Protein AF-A0A6L7X0S1-F1 (afdb_monomer)

Nearest PDB structures (foldseek):
  5h05-assembly2_B  TM=3.315E-01  e=6.097E-01  marine metagenome
  5xfm-assembly2_B  TM=3.158E-01  e=4.663E+00  Bacteroides thetaiotaomicron
  2xhn-assembly2_A  TM=2.409E-01  e=2.916E+00  Aspergillus aculeatus
  5zbe-assembly1_A  TM=2.541E-01  e=3.410E+00  Microcystis aeruginosa FACHB-905 = DIANCHI905

pLDDT: mean 95.09, std 6.23, range [52.0, 98.88]

Secondary structure (DSSP, 8-state):
-PPPPSS--SPEEEEEEEEEEEEBSSTTS---EEEEEEEEEE-TT-SEEEEEEESSTTS--TT-EEEES-HHHHHHHIIIIITTSTTTTT-GGGTT--EEE-SEEEEEEETTTEEEEEEEETTEEEEEEEEEEPPPEEEEEPPPTTSTT-EEEEEEEEEEEEEEEEETTEEPP-B--EEEETTEEEESEEEEEEEEEEE--

Foldseek 3Di:
DPDDDPDDPFAWAWWWWWWKDWFDPDQPDDTQWIWTWDQTCHHPQHGWIWIFTDLGQAAADPPGAIEIQGQVVNVCCLVCPQCVDPVHVNRHNSVVHYYAYWPDWDWDDPPPAKIWIWTHGPLKIKIKMAGPKDDKDWDWDFFDPPDDQTKTKIWTKIAGQFMWMDISNHTRDGTWYWDDDPPDIGISGMITGRMIIGRHD

Radius of gyration: 16.48 Å; Cα contacts (8 Å, |Δi|>4): 521; chains: 1; bounding box: 41×35×45 Å

Solvent-accessible surface area (backbone atoms only — not comparable to full-atom values): 10450 Å² total; per-residue (Å²): 130,83,84,77,64,94,64,77,87,37,58,75,48,38,31,29,30,52,32,36,38,35,21,17,80,41,85,89,52,65,66,33,21,38,38,42,37,35,46,32,69,38,39,96,61,49,51,43,34,32,34,38,35,21,68,33,23,72,35,83,42,96,72,26,30,30,40,18,76,25,67,67,41,35,53,48,44,45,55,60,47,41,57,58,30,93,89,43,44,83,35,46,22,61,59,88,50,44,80,41,74,34,80,45,79,50,70,48,87,48,76,68,47,34,42,35,46,36,41,34,34,88,91,46,36,39,40,41,38,38,30,61,39,49,82,69,44,80,45,80,44,73,37,51,95,88,44,85,86,24,40,29,37,38,30,38,38,29,33,18,77,40,54,49,44,28,52,70,84,45,72,56,81,48,39,56,35,85,38,72,57,88,93,47,79,40,36,41,19,31,44,29,38,77,25,35,32,23,38,54,124

Structure (mmCIF, N/CA/C/O backbone):
data_AF-A0A6L7X0S1-F1
#
_entry.id   AF-A0A6L7X0S1-F1
#
loop_
_atom_site.group_PDB
_atom_site.id
_atom_site.type_symbol
_atom_site.label_atom_id
_atom_site.label_alt_id
_atom_site.label_comp_id
_atom_site.label_asym_id
_atom_site.label_entity_id
_atom_site.label_seq_id
_atom_site.pdbx_PDB_ins_code
_atom_site.Cartn_x
_atom_site.Cartn_y
_atom_site.Cartn_z
_atom_site.occupancy
_atom_site.B_iso_or_equiv
_atom_site.auth_seq_id
_atom_site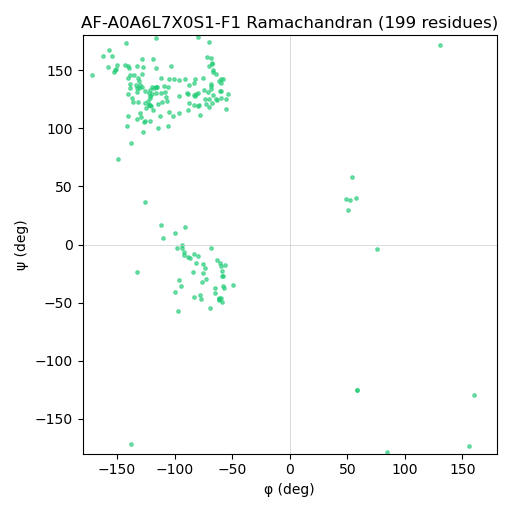.auth_comp_id
_atom_site.auth_asym_id
_atom_site.auth_atom_id
_atom_site.pdbx_PDB_model_num
ATOM 1 N N . MET A 1 1 ? 16.469 15.342 -24.074 1.00 52.00 1 MET A N 1
ATOM 2 C CA . MET A 1 1 ? 16.170 14.125 -23.292 1.00 52.00 1 MET A CA 1
ATOM 3 C C . MET A 1 1 ? 16.738 12.953 -24.061 1.00 52.00 1 MET A C 1
ATOM 5 O O . MET A 1 1 ? 16.563 12.939 -25.273 1.00 52.00 1 MET A O 1
ATOM 9 N N . ALA A 1 2 ? 17.467 12.048 -23.406 1.00 60.41 2 ALA A N 1
ATOM 10 C CA . ALA A 1 2 ? 17.836 10.788 -24.046 1.00 60.41 2 ALA A CA 1
ATOM 11 C C . ALA A 1 2 ? 16.549 10.043 -24.435 1.00 60.41 2 ALA A C 1
ATOM 13 O O . ALA A 1 2 ? 15.566 10.088 -23.693 1.00 60.41 2 ALA A O 1
ATOM 14 N N . GLU A 1 3 ? 16.535 9.435 -25.617 1.00 77.12 3 GLU A N 1
ATOM 15 C CA . GLU A 1 3 ? 15.403 8.639 -26.080 1.00 77.12 3 GLU A CA 1
ATOM 16 C C . GLU A 1 3 ? 15.237 7.438 -25.145 1.00 77.12 3 GLU A C 1
ATOM 18 O O . GLU A 1 3 ? 16.189 6.698 -24.890 1.00 77.12 3 GLU A O 1
ATOM 23 N N . ARG A 1 4 ? 14.042 7.277 -24.573 1.00 70.12 4 ARG A N 1
ATOM 24 C CA . ARG A 1 4 ? 13.745 6.110 -23.746 1.00 70.12 4 ARG A CA 1
ATOM 25 C C . ARG A 1 4 ? 13.634 4.883 -24.648 1.00 70.12 4 ARG A C 1
ATOM 27 O O . ARG A 1 4 ? 12.911 4.950 -25.643 1.00 70.12 4 ARG A O 1
ATOM 34 N N . PRO A 1 5 ? 14.300 3.766 -24.315 1.00 82.19 5 PRO A N 1
ATOM 35 C CA . PRO A 1 5 ? 14.145 2.546 -25.087 1.00 82.19 5 PRO A CA 1
ATOM 36 C C . PRO A 1 5 ? 12.698 2.047 -24.989 1.00 82.19 5 PRO A C 1
ATOM 38 O O . PRO A 1 5 ? 12.056 2.183 -23.950 1.00 82.19 5 PRO A O 1
ATOM 41 N N . ILE A 1 6 ? 12.198 1.434 -26.068 1.00 86.44 6 ILE A N 1
ATOM 42 C CA . ILE A 1 6 ? 10.854 0.825 -26.105 1.00 86.44 6 ILE A CA 1
ATOM 43 C C . ILE A 1 6 ? 10.705 -0.239 -25.006 1.00 86.44 6 ILE A C 1
ATOM 45 O O . ILE A 1 6 ? 9.650 -0.352 -24.389 1.00 86.44 6 ILE A O 1
ATOM 49 N N . ASN A 1 7 ? 11.775 -0.994 -24.747 1.00 89.25 7 ASN A N 1
ATOM 50 C CA . ASN A 1 7 ? 11.826 -1.998 -23.694 1.00 89.25 7 ASN A CA 1
ATOM 51 C C . ASN A 1 7 ? 12.702 -1.481 -22.551 1.00 89.25 7 ASN A C 1
ATOM 53 O O . ASN A 1 7 ? 13.879 -1.190 -22.777 1.00 89.25 7 ASN A O 1
ATOM 57 N N . ASN A 1 8 ? 12.157 -1.416 -21.333 1.00 90.06 8 ASN A N 1
ATOM 58 C CA . ASN A 1 8 ? 12.983 -1.229 -20.143 1.00 90.06 8 ASN A CA 1
ATOM 59 C C . ASN A 1 8 ? 13.840 -2.501 -19.955 1.00 90.06 8 ASN A C 1
ATOM 61 O O . ASN A 1 8 ? 13.273 -3.594 -19.889 1.00 90.06 8 ASN A O 1
ATOM 65 N N . PRO A 1 9 ? 15.181 -2.400 -19.938 1.00 90.75 9 PRO A N 1
ATOM 66 C CA . PRO A 1 9 ? 16.059 -3.567 -19.842 1.00 90.75 9 PRO A CA 1
ATOM 67 C C . PRO A 1 9 ? 16.192 -4.108 -18.408 1.00 90.75 9 PRO A C 1
ATOM 69 O O . PRO A 1 9 ? 16.769 -5.180 -18.220 1.00 90.75 9 PRO A O 1
ATOM 72 N N . GLY A 1 10 ? 15.690 -3.381 -17.406 1.00 92.94 10 GLY A N 1
ATOM 73 C CA . GLY A 1 10 ? 15.669 -3.815 -16.018 1.00 92.94 10 GLY A CA 1
ATOM 74 C C . GLY A 1 10 ? 14.739 -5.001 -15.781 1.00 92.94 10 GLY A C 1
ATOM 75 O O . GLY A 1 10 ? 13.776 -5.245 -16.515 1.00 92.94 10 GLY A O 1
ATOM 76 N N . ARG A 1 11 ? 15.010 -5.766 -14.723 1.00 94.56 11 ARG A N 1
ATOM 77 C CA . 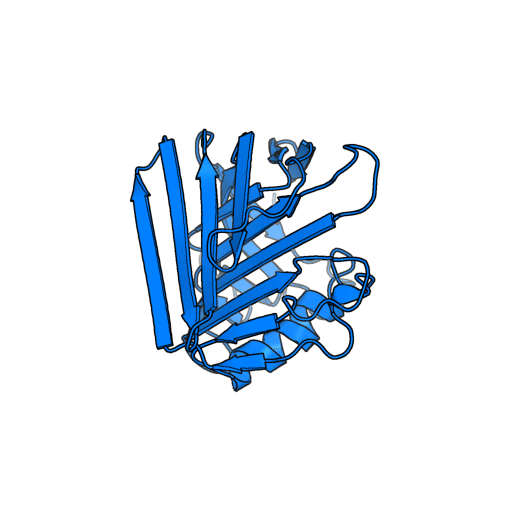ARG A 1 11 ? 14.158 -6.894 -14.343 1.00 94.56 11 ARG A CA 1
ATOM 78 C C . ARG A 1 11 ? 12.864 -6.378 -13.721 1.00 94.56 11 ARG A C 1
ATOM 80 O O . ARG A 1 11 ? 12.894 -5.653 -12.729 1.00 94.56 11 ARG A O 1
ATOM 87 N N . VAL A 1 12 ? 11.722 -6.801 -14.259 1.00 96.12 12 VAL A N 1
ATOM 88 C CA . VAL A 1 12 ? 10.413 -6.529 -13.648 1.00 96.12 12 VAL A CA 1
ATOM 89 C C . VAL A 1 12 ? 10.290 -7.342 -12.359 1.00 96.12 12 VAL A C 1
ATOM 91 O O . VAL A 1 12 ? 10.331 -8.573 -12.392 1.00 96.12 12 VAL A O 1
ATOM 94 N N . LEU A 1 13 ? 10.151 -6.656 -11.226 1.00 96.44 13 LEU A N 1
ATOM 95 C CA . LEU A 1 13 ? 10.079 -7.263 -9.899 1.00 96.44 13 LEU A CA 1
ATOM 96 C C . LEU A 1 13 ? 8.642 -7.381 -9.398 1.00 96.44 13 LEU A C 1
ATOM 98 O O . LEU A 1 13 ? 8.293 -8.393 -8.800 1.00 96.44 13 LEU A O 1
ATOM 102 N N . ILE A 1 14 ? 7.821 -6.358 -9.636 1.00 97.62 14 ILE A N 1
ATOM 103 C CA . ILE A 1 14 ? 6.414 -6.308 -9.226 1.00 97.62 14 ILE A CA 1
ATOM 104 C C . ILE A 1 14 ? 5.560 -5.895 -10.422 1.00 97.62 14 ILE A C 1
ATOM 106 O O . ILE A 1 14 ? 5.947 -5.003 -11.176 1.00 97.62 14 ILE A O 1
ATOM 110 N N . ALA A 1 15 ? 4.386 -6.514 -10.563 1.00 98.31 15 ALA A N 1
ATOM 111 C CA . ALA A 1 15 ? 3.295 -5.981 -11.376 1.00 98.31 15 ALA A CA 1
ATOM 112 C C . ALA A 1 15 ? 1.943 -6.222 -10.689 1.00 98.31 15 ALA A C 1
ATOM 114 O O . ALA A 1 15 ? 1.640 -7.356 -10.298 1.00 98.31 15 ALA A O 1
ATOM 115 N N . GLY A 1 16 ? 1.120 -5.182 -10.559 1.00 98.31 16 GLY A N 1
ATOM 116 C CA . GLY A 1 16 ? -0.192 -5.266 -9.922 1.00 98.31 16 GLY A CA 1
ATOM 117 C C . GLY A 1 16 ? -0.722 -3.913 -9.466 1.00 98.31 16 GLY A C 1
ATOM 118 O O . GLY A 1 16 ? -0.773 -2.964 -10.241 1.00 98.31 16 GLY A O 1
ATOM 119 N N . GLU A 1 17 ? -1.154 -3.847 -8.214 1.00 97.88 17 GLU A N 1
ATOM 120 C CA . GLU A 1 17 ? -1.740 -2.662 -7.596 1.00 97.88 17 GLU A CA 1
ATOM 121 C C . GLU A 1 17 ? -1.266 -2.497 -6.150 1.00 97.88 17 GLU A C 1
ATOM 123 O O . GLU A 1 17 ? -0.940 -3.485 -5.484 1.00 97.88 17 GLU A O 1
ATOM 128 N N . ASN A 1 18 ? -1.267 -1.250 -5.672 1.00 96.75 18 ASN A N 1
ATOM 129 C CA . ASN A 1 18 ? -0.709 -0.852 -4.377 1.00 96.75 18 ASN A CA 1
ATOM 130 C C . ASN A 1 18 ? -1.481 0.343 -3.784 1.00 96.75 18 ASN A C 1
ATOM 132 O O . ASN A 1 18 ? -1.053 1.494 -3.860 1.00 96.75 18 ASN A O 1
ATOM 136 N N . HIS A 1 19 ? -2.691 0.101 -3.284 1.00 98.44 19 HIS A N 1
ATOM 137 C CA . HIS A 1 19 ? -3.557 1.182 -2.809 1.00 98.44 19 HIS A CA 1
ATOM 138 C C . HIS A 1 19 ? -3.127 1.624 -1.411 1.00 98.44 19 HIS A C 1
ATOM 140 O O . HIS A 1 19 ? -2.984 0.799 -0.508 1.00 98.44 19 HIS A O 1
ATOM 146 N N . VAL A 1 20 ? -2.965 2.932 -1.217 1.00 98.31 20 VAL A N 1
ATOM 147 C CA . VAL A 1 20 ? -2.471 3.510 0.036 1.00 98.31 20 VAL A CA 1
ATOM 148 C C . VAL A 1 20 ? -3.563 4.354 0.674 1.00 98.31 20 VAL A C 1
ATOM 150 O O . VAL A 1 20 ? -4.201 5.171 0.012 1.00 98.31 20 VAL A O 1
ATOM 153 N N . LEU A 1 21 ? -3.743 4.207 1.982 1.00 98.31 21 LEU A N 1
ATOM 154 C CA . LEU A 1 21 ? -4.564 5.083 2.811 1.00 98.31 21 LEU A CA 1
ATOM 155 C C . LEU A 1 21 ? -3.796 5.366 4.094 1.00 98.31 21 LEU A C 1
ATOM 157 O O . LEU A 1 21 ? -3.444 4.444 4.823 1.00 98.31 21 LEU A O 1
ATOM 161 N N . ARG A 1 22 ? -3.544 6.639 4.392 1.00 97.81 22 ARG A N 1
ATOM 162 C CA . ARG A 1 22 ? -2.999 7.049 5.690 1.00 97.81 22 ARG A CA 1
ATOM 163 C C . ARG A 1 22 ? -3.813 8.169 6.286 1.00 97.81 22 ARG A C 1
ATOM 165 O O . ARG A 1 22 ? -4.168 9.115 5.580 1.00 97.81 22 ARG A O 1
ATOM 172 N N . LEU A 1 23 ? -4.062 8.055 7.581 1.00 98.00 23 LEU A N 1
ATOM 173 C CA . LEU A 1 23 ? -4.832 9.021 8.350 1.00 98.00 23 LEU A CA 1
ATOM 174 C C . LEU A 1 23 ? -3.949 9.669 9.406 1.00 98.00 23 LEU A C 1
ATOM 176 O O . LEU A 1 23 ? -3.014 9.041 9.899 1.00 98.00 23 LEU A O 1
ATOM 180 N N . ARG A 1 24 ? -4.280 10.901 9.781 1.00 97.19 24 ARG A N 1
ATOM 181 C CA . ARG A 1 24 ? -3.730 11.586 10.953 1.00 97.19 24 ARG A CA 1
ATOM 182 C C . ARG A 1 24 ? -4.850 12.129 11.820 1.00 97.19 24 ARG A C 1
ATOM 184 O O . ARG A 1 24 ? -5.880 12.551 11.301 1.00 97.19 24 ARG A O 1
ATOM 191 N N . SER A 1 25 ? -4.638 12.148 13.130 1.00 93.44 25 SER A N 1
ATOM 192 C CA . SER A 1 25 ? -5.546 12.82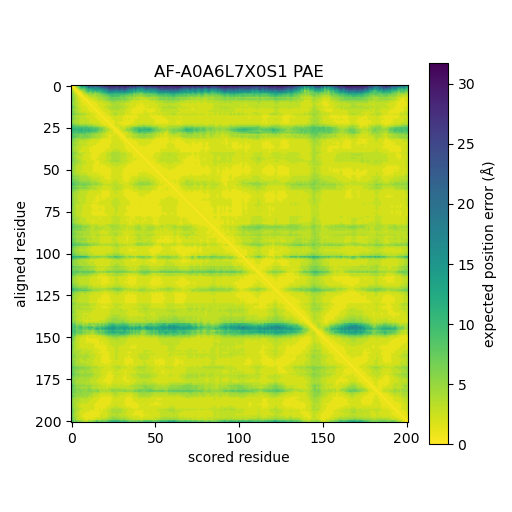6 14.066 1.00 93.44 25 SER A CA 1
ATOM 193 C C . SER A 1 25 ? -5.363 14.347 14.035 1.00 93.44 25 SER A C 1
ATOM 195 O O . SER A 1 25 ? -6.328 15.087 14.197 1.00 93.44 25 SER A O 1
ATOM 197 N N . ASP A 1 26 ? -4.131 14.795 13.788 1.00 90.81 26 ASP A N 1
ATOM 198 C CA . ASP A 1 26 ? -3.733 16.187 13.567 1.00 90.81 26 ASP A CA 1
ATOM 199 C C . ASP A 1 26 ? -3.066 16.274 12.180 1.00 90.81 26 ASP A C 1
ATOM 201 O O . ASP A 1 26 ? -2.144 15.493 11.936 1.00 90.81 26 ASP A O 1
ATOM 205 N N . PRO A 1 27 ? -3.491 17.161 11.258 1.00 80.69 27 PRO A N 1
ATOM 206 C CA . PRO A 1 27 ? -2.877 17.301 9.933 1.00 80.69 27 PRO A CA 1
ATOM 207 C C . PRO A 1 27 ? -1.343 17.423 9.944 1.00 80.69 27 PRO A C 1
ATOM 209 O O . PRO A 1 27 ? -0.678 16.849 9.074 1.00 80.69 27 PRO A O 1
ATOM 212 N N . GLU A 1 28 ? -0.782 18.082 10.961 1.00 87.75 28 GLU A N 1
ATOM 213 C CA . GLU A 1 28 ? 0.667 18.275 11.125 1.00 87.75 28 GLU A CA 1
ATOM 214 C C . GLU A 1 28 ? 1.326 17.197 12.006 1.00 87.75 28 GLU A C 1
ATOM 216 O O . GLU A 1 28 ? 2.546 17.177 12.178 1.00 87.75 28 GLU A O 1
ATOM 221 N N . GLY A 1 29 ? 0.527 16.284 12.559 1.00 90.06 29 GLY A N 1
ATOM 222 C CA . GLY A 1 29 ? 0.973 15.195 13.420 1.00 90.06 29 GLY A CA 1
ATOM 223 C C . GLY A 1 29 ? 1.564 13.998 12.664 1.00 90.06 29 GLY A C 1
ATOM 224 O O . GLY A 1 29 ? 1.611 13.977 11.430 1.00 90.06 29 GLY A O 1
ATOM 225 N N . PRO A 1 30 ? 2.024 12.968 13.392 1.00 92.56 30 PRO A N 1
ATOM 226 C CA . PRO A 1 30 ? 2.449 11.714 12.785 1.00 92.56 30 PRO A CA 1
ATOM 227 C C . PRO A 1 30 ? 1.258 10.958 12.190 1.00 92.56 30 PRO A C 1
ATOM 229 O O . PRO A 1 30 ? 0.099 11.180 12.551 1.00 92.56 30 PRO A O 1
ATOM 232 N N . ASP A 1 31 ? 1.560 10.028 11.286 1.00 93.00 31 ASP A N 1
ATOM 233 C CA . ASP A 1 31 ? 0.567 9.115 10.725 1.00 93.00 31 ASP A CA 1
ATOM 234 C C . ASP A 1 31 ? -0.051 8.303 11.875 1.00 93.00 31 ASP A C 1
ATOM 236 O O . ASP A 1 31 ? 0.667 7.714 12.673 1.00 93.00 31 ASP A O 1
ATOM 240 N N . ALA A 1 32 ? -1.376 8.302 11.990 1.00 95.88 32 ALA A N 1
ATOM 241 C CA . ALA A 1 32 ? -2.113 7.622 13.054 1.00 95.88 32 ALA A CA 1
ATOM 242 C C . ALA A 1 32 ? -2.558 6.219 12.630 1.00 95.88 32 ALA A C 1
ATOM 244 O O . ALA A 1 32 ? -2.537 5.302 13.438 1.00 95.88 32 ALA A O 1
ATOM 245 N N . ALA A 1 33 ? -2.921 6.047 11.357 1.00 97.94 33 ALA A N 1
ATOM 246 C CA . ALA A 1 33 ? -3.334 4.764 10.800 1.00 97.94 33 ALA A CA 1
ATOM 247 C C . ALA A 1 33 ? -2.830 4.595 9.365 1.00 97.94 33 ALA A C 1
ATOM 249 O O . ALA A 1 33 ? -2.622 5.580 8.645 1.00 97.94 33 ALA A O 1
ATOM 250 N N . LEU A 1 34 ? -2.669 3.342 8.945 1.00 98.25 34 LEU A N 1
ATOM 251 C CA . LEU A 1 34 ? -2.174 2.955 7.627 1.00 98.25 34 LEU A CA 1
ATOM 252 C C . LEU A 1 34 ? -2.975 1.770 7.085 1.00 98.25 3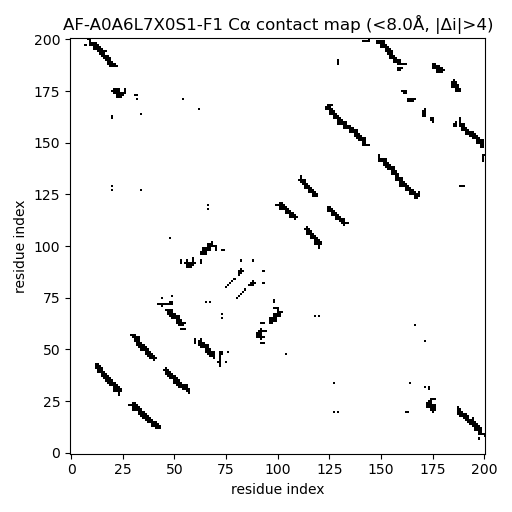4 LEU A C 1
ATOM 254 O O . LEU A 1 34 ? -3.160 0.769 7.768 1.00 98.25 34 LEU A O 1
ATOM 258 N N . VAL A 1 35 ? -3.360 1.854 5.816 1.00 98.69 35 VAL A N 1
ATOM 259 C CA . VAL A 1 35 ? -3.609 0.695 4.961 1.00 98.69 35 VAL A CA 1
ATOM 260 C C . VAL A 1 35 ? -2.647 0.772 3.792 1.00 98.69 35 VAL A C 1
ATOM 262 O O . VAL A 1 35 ? -2.570 1.799 3.113 1.00 98.69 35 VAL A O 1
ATOM 265 N N . ASN A 1 36 ? -1.940 -0.324 3.544 1.00 98.44 36 ASN A N 1
ATOM 266 C CA . ASN A 1 36 ? -1.203 -0.518 2.311 1.00 98.44 36 ASN A CA 1
ATOM 267 C C . ASN A 1 36 ? -1.618 -1.842 1.668 1.00 98.44 36 ASN A C 1
ATOM 269 O O . ASN A 1 36 ? -1.299 -2.915 2.184 1.00 98.44 36 ASN A O 1
ATOM 273 N N . HIS A 1 37 ? -2.392 -1.753 0.592 1.00 98.69 37 HIS A N 1
ATOM 274 C CA . HIS A 1 37 ? -3.071 -2.880 -0.028 1.00 98.69 37 HIS A CA 1
ATOM 275 C C . HIS A 1 37 ? -2.379 -3.277 -1.329 1.00 98.69 37 HIS A C 1
ATOM 277 O O . HIS A 1 37 ? -2.594 -2.667 -2.380 1.00 98.69 37 HIS A O 1
ATOM 283 N N . PHE A 1 38 ? -1.601 -4.353 -1.266 1.00 98.75 38 PHE A N 1
ATOM 284 C CA . PHE A 1 38 ? -1.027 -4.980 -2.443 1.00 98.75 38 PHE A CA 1
ATOM 285 C C . PHE A 1 38 ? -1.969 -6.026 -3.020 1.00 98.75 38 PHE A C 1
ATOM 287 O O . PHE A 1 38 ? -2.396 -6.941 -2.315 1.00 98.75 38 PHE A O 1
ATOM 294 N N . ARG A 1 39 ? -2.210 -5.933 -4.328 1.00 98.56 39 ARG A N 1
ATOM 295 C CA . ARG A 1 39 ? -2.828 -6.979 -5.149 1.00 98.56 39 ARG A CA 1
ATOM 296 C C . ARG A 1 39 ? -1.925 -7.237 -6.344 1.00 98.56 39 ARG A C 1
ATOM 298 O O . ARG A 1 39 ? -1.945 -6.496 -7.325 1.00 98.56 39 ARG A O 1
ATOM 305 N N . LEU A 1 40 ? -1.082 -8.261 -6.246 1.00 98.62 40 LEU A N 1
ATOM 306 C CA . LEU A 1 40 ? 0.017 -8.486 -7.182 1.00 98.62 40 LEU A CA 1
ATOM 307 C C . LEU A 1 40 ? -0.233 -9.686 -8.089 1.00 98.62 40 LEU A C 1
ATOM 309 O O . LEU A 1 40 ? -0.666 -10.757 -7.663 1.00 98.62 40 LEU A O 1
ATOM 313 N N . ARG A 1 41 ? 0.078 -9.500 -9.372 1.00 98.25 41 ARG A N 1
ATOM 314 C CA . ARG A 1 41 ? 0.074 -10.548 -10.402 1.00 98.25 41 ARG A CA 1
ATOM 315 C C . ARG A 1 41 ? 1.462 -11.137 -10.611 1.00 98.25 41 ARG A C 1
ATOM 317 O O . ARG A 1 41 ? 1.570 -12.311 -10.952 1.00 98.25 41 ARG A O 1
ATOM 324 N N . LEU A 1 42 ? 2.501 -10.336 -10.397 1.00 98.00 42 LEU A N 1
ATOM 325 C CA . LEU A 1 42 ? 3.897 -10.744 -10.490 1.00 98.00 42 LEU A CA 1
ATOM 326 C C . LEU A 1 42 ? 4.646 -10.241 -9.256 1.00 98.00 42 LEU A C 1
ATOM 328 O O . LEU A 1 42 ? 4.526 -9.074 -8.888 1.00 98.00 42 LEU A O 1
ATOM 332 N N . SER A 1 43 ? 5.401 -11.144 -8.633 1.00 98.19 43 SER A N 1
ATOM 333 C CA . SER A 1 43 ? 6.378 -10.871 -7.579 1.00 98.19 43 SER A CA 1
ATOM 334 C C . SER A 1 43 ? 7.410 -12.014 -7.540 1.00 98.19 43 SER A C 1
ATOM 336 O O . SER A 1 43 ? 7.137 -13.086 -8.098 1.00 98.19 43 SER A O 1
ATOM 338 N N . PRO A 1 44 ? 8.545 -11.871 -6.831 1.00 97.50 44 PRO A N 1
ATOM 339 C CA . PRO A 1 44 ? 9.475 -12.981 -6.593 1.00 97.50 44 PRO A CA 1
ATOM 340 C C . PRO A 1 44 ? 8.857 -14.177 -5.850 1.00 97.50 44 PRO A C 1
ATOM 342 O O . PRO A 1 44 ? 9.400 -15.277 -5.909 1.00 97.50 44 PRO A O 1
ATOM 345 N N . HIS A 1 45 ? 7.726 -13.973 -5.169 1.00 98.31 45 HIS A N 1
ATOM 346 C CA . HIS A 1 45 ? 7.028 -14.975 -4.358 1.00 98.31 45 HIS A CA 1
ATOM 347 C C . HIS A 1 45 ? 5.673 -15.388 -4.959 1.00 98.31 45 HIS A C 1
ATOM 349 O O . HIS A 1 45 ? 4.843 -15.993 -4.281 1.00 98.31 45 HIS A O 1
ATOM 355 N N . GLY A 1 46 ? 5.450 -15.085 -6.243 1.00 98.25 46 GLY A N 1
ATOM 356 C CA . GLY A 1 46 ? 4.210 -15.390 -6.955 1.00 98.25 46 GLY A CA 1
ATOM 357 C C . GLY A 1 46 ? 3.105 -14.340 -6.765 1.00 98.25 46 GLY A C 1
ATOM 358 O O . GLY A 1 46 ? 3.321 -13.304 -6.133 1.00 98.25 46 GLY A O 1
ATOM 359 N N . PRO A 1 47 ? 1.924 -14.559 -7.364 1.00 98.44 47 PRO A N 1
ATOM 360 C CA . PRO A 1 47 ? 0.784 -13.658 -7.219 1.00 98.44 47 PRO A CA 1
ATOM 361 C C . PRO A 1 47 ? 0.163 -13.751 -5.817 1.00 98.44 47 PRO A C 1
ATOM 363 O O . PRO A 1 47 ? 0.345 -14.746 -5.113 1.00 98.44 47 PRO A O 1
ATOM 366 N N . GLY A 1 48 ? -0.606 -12.735 -5.435 1.00 98.44 48 GLY A N 1
ATOM 367 C CA . GLY A 1 48 ? -1.371 -12.735 -4.189 1.00 98.44 48 GLY A CA 1
ATOM 368 C C . GLY A 1 48 ? -1.679 -11.337 -3.667 1.00 98.44 48 GLY A C 1
ATOM 369 O O . GLY A 1 48 ? -1.385 -10.327 -4.315 1.00 98.44 48 GLY A O 1
ATOM 370 N N . HIS A 1 49 ? -2.255 -11.302 -2.475 1.00 98.88 49 HIS A N 1
ATOM 371 C CA . HIS A 1 49 ? -2.580 -10.099 -1.729 1.00 98.88 49 HIS A CA 1
ATOM 372 C C . HIS A 1 49 ? -1.706 -9.984 -0.485 1.00 98.88 49 HIS A C 1
ATOM 374 O O . HIS A 1 49 ? -1.439 -10.974 0.193 1.00 98.88 49 HIS A O 1
ATOM 380 N N . ALA A 1 50 ? -1.309 -8.765 -0.143 1.00 98.75 50 ALA A N 1
ATOM 381 C CA . ALA A 1 50 ? -0.730 -8.448 1.156 1.00 98.75 50 ALA A CA 1
ATOM 382 C C . ALA A 1 50 ? -1.272 -7.092 1.599 1.00 98.75 50 ALA A C 1
ATOM 384 O O . ALA A 1 50 ? -0.966 -6.063 0.997 1.00 98.75 50 ALA A O 1
ATOM 385 N N . VAL A 1 51 ? -2.117 -7.097 2.626 1.00 98.81 51 VAL A N 1
ATOM 386 C CA . VAL A 1 51 ? -2.817 -5.902 3.097 1.00 98.81 51 VAL A CA 1
ATOM 387 C C . VAL A 1 51 ? -2.322 -5.574 4.487 1.00 98.81 51 VAL A C 1
ATOM 389 O O . VAL A 1 51 ? -2.710 -6.208 5.466 1.00 98.81 51 VAL A O 1
ATOM 392 N N . PHE A 1 52 ? -1.425 -4.601 4.560 1.00 98.81 52 PHE A N 1
ATOM 393 C CA . PHE A 1 52 ? -0.870 -4.116 5.814 1.00 98.81 52 PHE A CA 1
ATOM 394 C C . PHE A 1 52 ? -1.833 -3.111 6.419 1.00 98.81 52 PHE A C 1
ATOM 396 O O . PHE A 1 52 ? -2.122 -2.093 5.793 1.00 98.81 52 PHE A O 1
ATOM 403 N N . VAL A 1 53 ? -2.325 -3.401 7.618 1.00 98.75 53 VAL A N 1
ATOM 404 C CA . VAL A 1 53 ? -3.253 -2.546 8.353 1.00 98.75 53 VAL A CA 1
ATOM 405 C C . VAL A 1 53 ? -2.618 -2.200 9.684 1.00 98.75 53 VAL A C 1
ATOM 407 O O . VAL A 1 53 ? -2.334 -3.097 10.472 1.00 98.75 53 VAL A O 1
ATOM 410 N N . LEU A 1 54 ? -2.412 -0.908 9.925 1.00 98.62 54 LEU A N 1
ATOM 411 C CA . LEU A 1 54 ? -2.075 -0.362 11.232 1.00 98.62 54 LEU A CA 1
ATOM 412 C C . LEU A 1 54 ? -3.256 0.491 11.697 1.00 98.62 54 LEU A C 1
ATOM 414 O O . LEU A 1 54 ? -3.538 1.536 11.108 1.00 98.62 54 LEU A O 1
ATOM 418 N N . ALA A 1 55 ? -3.968 0.017 12.717 1.00 97.81 55 ALA A N 1
ATOM 419 C CA . ALA A 1 55 ? -4.978 0.793 13.428 1.00 97.81 55 ALA A CA 1
ATOM 420 C C . ALA A 1 55 ? -4.334 1.872 14.313 1.00 97.81 55 ALA A C 1
ATOM 422 O O . ALA A 1 55 ? -4.937 2.926 14.504 1.00 97.81 55 ALA A O 1
ATOM 423 N N . ASP A 1 56 ? -3.117 1.606 14.798 1.00 97.50 56 ASP A N 1
ATOM 424 C CA . ASP A 1 56 ? -2.204 2.591 15.375 1.00 97.50 56 ASP A CA 1
ATOM 425 C C . ASP A 1 56 ? -0.821 2.428 14.730 1.00 97.50 56 ASP A C 1
ATOM 427 O O . ASP A 1 56 ? -0.157 1.404 14.890 1.00 97.50 56 ASP A O 1
ATOM 431 N N . SER A 1 57 ? -0.383 3.421 13.963 1.00 97.12 57 SER A N 1
ATOM 432 C CA . SER A 1 57 ? 0.924 3.383 13.300 1.00 97.12 57 SER A CA 1
ATOM 433 C C . SER A 1 57 ? 2.105 3.627 14.251 1.00 97.12 57 SER A C 1
ATOM 435 O O . SER A 1 57 ? 3.237 3.323 13.877 1.00 97.12 57 SER A O 1
ATOM 437 N N . ASN A 1 58 ? 1.874 4.166 15.453 1.00 96.06 58 ASN A N 1
ATOM 438 C CA . ASN A 1 58 ? 2.921 4.604 16.389 1.00 96.06 58 ASN A CA 1
ATOM 439 C C . ASN A 1 58 ? 3.028 3.714 17.635 1.00 96.06 58 ASN A C 1
ATOM 441 O O . ASN A 1 58 ? 3.768 4.039 18.561 1.00 96.06 58 ASN A O 1
ATOM 445 N N . ALA A 1 59 ? 2.287 2.611 17.691 1.00 95.81 59 ALA A N 1
ATOM 446 C CA . ALA A 1 59 ? 2.355 1.667 18.794 1.00 95.81 59 ALA A CA 1
ATOM 447 C C . ALA A 1 59 ? 1.930 0.267 18.351 1.00 95.81 59 ALA A C 1
ATOM 449 O O . ALA A 1 59 ? 1.253 0.083 17.340 1.00 95.81 59 ALA A O 1
ATOM 450 N N . ALA A 1 60 ? 2.293 -0.732 19.155 1.00 94.56 60 ALA A N 1
ATOM 451 C CA . ALA A 1 60 ? 1.688 -2.047 19.043 1.00 94.56 60 ALA A CA 1
ATOM 452 C C . ALA A 1 60 ? 0.190 -1.954 19.378 1.00 94.56 60 ALA A C 1
ATOM 454 O O . ALA A 1 60 ? -0.189 -1.507 20.461 1.00 94.56 60 ALA A O 1
ATOM 455 N N . ASP A 1 61 ? -0.653 -2.426 18.466 1.00 96.56 61 ASP A N 1
ATOM 456 C CA . ASP A 1 61 ? -2.100 -2.527 18.638 1.00 96.56 61 ASP A CA 1
ATOM 457 C C . ASP A 1 61 ? -2.546 -3.922 18.173 1.00 96.56 61 ASP A C 1
ATOM 459 O O . ASP A 1 61 ? -2.070 -4.394 17.139 1.00 96.56 61 ASP A O 1
ATOM 463 N N . PRO A 1 62 ? -3.448 -4.613 18.893 1.00 95.25 62 PRO A N 1
ATOM 464 C CA . PRO A 1 62 ? -3.909 -5.953 18.514 1.00 95.25 62 PRO A CA 1
ATOM 465 C C . PRO A 1 62 ? -4.609 -6.014 17.147 1.00 95.25 62 PRO A C 1
ATOM 467 O O . PRO A 1 62 ? -4.799 -7.100 16.605 1.00 95.25 62 PRO A O 1
ATOM 470 N N . ARG A 1 63 ? -5.018 -4.869 16.594 1.00 96.94 63 ARG A N 1
ATOM 471 C CA . ARG A 1 63 ? -5.634 -4.748 15.268 1.00 96.94 63 ARG A CA 1
ATOM 472 C C . ARG A 1 63 ? -4.604 -4.481 14.168 1.00 96.94 63 ARG A C 1
ATOM 474 O O . ARG A 1 63 ? -4.967 -4.530 12.992 1.00 96.94 63 ARG A O 1
ATOM 481 N N . ASN A 1 64 ? -3.343 -4.216 14.522 1.00 98.50 64 ASN A N 1
ATOM 482 C CA . ASN A 1 64 ? -2.255 -4.127 13.559 1.00 98.50 64 ASN A CA 1
ATOM 483 C C . ASN A 1 64 ? -1.914 -5.530 13.054 1.00 98.50 64 ASN A C 1
ATOM 485 O O . ASN A 1 64 ? -1.540 -6.400 13.837 1.00 98.50 64 ASN A O 1
ATOM 489 N N . ALA A 1 65 ? -2.019 -5.753 11.746 1.00 98.69 65 ALA A N 1
ATOM 490 C CA . ALA A 1 65 ? -1.605 -7.002 11.112 1.00 98.69 65 ALA A CA 1
ATOM 491 C C . ALA A 1 65 ? -1.435 -6.834 9.596 1.00 98.69 65 ALA A C 1
ATOM 493 O O . ALA A 1 65 ? -1.960 -5.907 8.976 1.00 98.69 65 ALA A O 1
ATOM 494 N N . CYS A 1 66 ? -0.720 -7.772 8.981 1.00 98.81 66 CYS A N 1
ATOM 495 C CA . CYS A 1 66 ? -0.777 -8.018 7.548 1.00 98.81 66 CYS A CA 1
ATOM 496 C C . CYS A 1 66 ? -1.758 -9.158 7.264 1.00 98.81 66 CYS A C 1
ATOM 498 O O . CYS A 1 66 ? -1.613 -10.245 7.818 1.00 98.81 66 CYS A O 1
ATOM 500 N N . TYR A 1 67 ? -2.715 -8.937 6.369 1.00 98.81 67 TYR A N 1
ATOM 501 C CA . TYR A 1 67 ? -3.682 -9.942 5.934 1.00 98.81 67 TYR A CA 1
ATOM 502 C C . TYR A 1 67 ? -3.352 -10.398 4.515 1.00 98.81 67 TYR A C 1
ATOM 504 O O . TYR A 1 67 ? -3.196 -9.572 3.613 1.00 98.81 67 TYR A O 1
ATOM 512 N N . THR A 1 68 ? -3.215 -11.707 4.307 1.00 98.88 68 THR A N 1
ATOM 513 C CA . THR A 1 68 ? -2.648 -12.242 3.061 1.00 98.88 68 THR A CA 1
ATOM 514 C C . THR A 1 68 ? -3.191 -13.624 2.692 1.00 98.88 68 THR A C 1
ATOM 516 O O . THR A 1 68 ? -3.535 -14.415 3.565 1.00 98.88 68 THR A O 1
ATOM 519 N N . ASP A 1 69 ? -3.244 -13.930 1.396 1.00 98.75 69 ASP A N 1
ATOM 520 C CA . ASP A 1 69 ? -3.393 -15.291 0.851 1.00 98.75 69 ASP A CA 1
ATOM 521 C C . ASP A 1 69 ? -2.041 -15.913 0.435 1.00 98.75 69 ASP A C 1
ATOM 523 O O . ASP A 1 69 ? -1.982 -17.077 0.039 1.00 98.75 69 ASP A O 1
ATOM 527 N N . ASN A 1 70 ? -0.943 -15.161 0.554 1.00 98.69 70 ASN A N 1
ATOM 528 C CA . ASN A 1 70 ? 0.410 -15.571 0.198 1.00 98.69 70 ASN A CA 1
ATOM 529 C C . ASN A 1 70 ? 1.412 -15.094 1.275 1.00 98.69 70 ASN A C 1
ATOM 531 O O . ASN A 1 70 ? 2.015 -14.024 1.150 1.00 98.69 70 ASN A O 1
ATOM 535 N N . PRO A 1 71 ? 1.636 -15.893 2.337 1.00 98.56 71 PRO A N 1
ATOM 536 C CA . PRO A 1 71 ? 2.508 -15.506 3.447 1.00 98.56 71 PRO A CA 1
ATOM 537 C C . PRO A 1 71 ? 3.947 -15.177 3.034 1.00 98.56 71 PRO A C 1
ATOM 539 O O . PRO A 1 71 ? 4.537 -14.251 3.581 1.00 98.56 71 PRO A O 1
ATOM 542 N N . ALA A 1 72 ? 4.503 -15.884 2.043 1.00 98.56 72 ALA A N 1
ATOM 543 C CA . ALA A 1 72 ? 5.858 -15.620 1.558 1.00 98.56 72 ALA A CA 1
ATOM 544 C C . ALA A 1 72 ? 5.965 -14.233 0.901 1.00 98.56 72 ALA A C 1
ATOM 546 O O . ALA A 1 72 ? 6.922 -13.502 1.158 1.00 98.56 72 ALA A O 1
ATOM 547 N N . LEU A 1 73 ? 4.959 -13.852 0.105 1.00 98.69 73 LEU A N 1
ATOM 548 C CA . LEU A 1 73 ? 4.840 -12.511 -0.466 1.00 98.69 73 LEU A CA 1
ATOM 549 C C . LEU A 1 73 ? 4.711 -11.441 0.624 1.00 98.69 73 LEU A C 1
ATOM 551 O O . LEU A 1 73 ? 5.407 -10.429 0.572 1.00 98.69 73 LEU A O 1
ATOM 555 N N . ALA A 1 74 ? 3.848 -11.669 1.615 1.00 98.75 74 ALA A N 1
ATOM 556 C CA . ALA A 1 74 ? 3.625 -10.727 2.706 1.00 98.75 74 ALA A CA 1
ATOM 557 C C . ALA A 1 74 ? 4.890 -10.480 3.540 1.00 98.75 74 ALA A C 1
ATOM 559 O O . ALA A 1 74 ? 5.246 -9.325 3.771 1.00 98.75 74 ALA A O 1
ATOM 560 N N . THR A 1 75 ? 5.602 -11.539 3.945 1.00 98.56 75 THR A N 1
ATOM 561 C CA . THR A 1 75 ? 6.873 -11.413 4.677 1.00 98.56 75 THR A CA 1
ATOM 562 C C . THR A 1 75 ? 7.900 -10.643 3.857 1.00 98.56 75 THR A C 1
ATOM 564 O O . THR A 1 75 ? 8.522 -9.710 4.361 1.00 98.56 75 THR A O 1
ATOM 567 N N . TRP A 1 76 ? 8.038 -10.978 2.573 1.00 98.19 76 TRP A N 1
ATOM 568 C CA . TRP A 1 76 ? 8.975 -10.287 1.697 1.00 98.19 76 TRP A CA 1
ATOM 569 C C . TRP A 1 76 ? 8.647 -8.795 1.546 1.00 98.19 76 TRP A C 1
ATOM 571 O O . TRP A 1 76 ? 9.544 -7.970 1.691 1.00 98.19 76 TRP A O 1
ATOM 581 N N . LEU A 1 77 ? 7.382 -8.422 1.318 1.00 98.00 77 LEU A N 1
ATOM 582 C CA . LEU A 1 77 ? 6.971 -7.015 1.224 1.00 98.00 77 LEU A CA 1
ATOM 583 C C . LEU A 1 77 ? 7.158 -6.258 2.544 1.00 98.00 77 LEU A C 1
ATOM 585 O O . LEU A 1 77 ? 7.556 -5.090 2.523 1.00 98.00 77 LEU A O 1
ATOM 589 N N . LEU A 1 78 ? 6.897 -6.905 3.683 1.00 98.19 78 LEU A N 1
ATOM 590 C CA . LEU A 1 78 ? 7.113 -6.303 4.997 1.00 98.19 78 LEU A CA 1
ATOM 591 C C . LEU A 1 78 ? 8.578 -5.899 5.177 1.00 98.19 78 LEU A C 1
ATOM 593 O O . LEU A 1 78 ? 8.865 -4.758 5.539 1.00 98.19 78 LEU A O 1
ATOM 597 N N . ASP A 1 79 ? 9.499 -6.815 4.887 1.00 96.62 79 ASP A N 1
ATOM 598 C CA . ASP A 1 79 ? 10.927 -6.591 5.097 1.00 96.62 79 ASP A CA 1
ATOM 599 C C . ASP A 1 79 ? 11.541 -5.693 4.020 1.00 96.62 79 ASP A C 1
ATOM 601 O O . ASP A 1 79 ? 12.263 -4.744 4.327 1.00 96.62 79 ASP A O 1
ATOM 605 N N . TRP A 1 80 ? 11.249 -5.969 2.749 1.00 95.25 80 TRP A N 1
ATOM 606 C CA . TRP A 1 80 ? 11.864 -5.269 1.626 1.00 95.25 80 TRP A CA 1
ATOM 607 C C . TRP A 1 80 ? 11.261 -3.883 1.390 1.00 95.25 80 TRP A C 1
ATOM 609 O O . TRP A 1 80 ? 12.010 -2.931 1.172 1.00 95.25 80 TRP A O 1
ATOM 619 N N . TYR A 1 81 ? 9.931 -3.744 1.447 1.00 95.12 81 TYR A N 1
ATOM 620 C CA . TYR A 1 81 ? 9.268 -2.484 1.114 1.00 95.12 81 TYR A CA 1
ATOM 621 C C . TYR A 1 81 ? 8.944 -1.638 2.343 1.00 95.12 81 TYR A C 1
ATOM 623 O O . TYR A 1 81 ? 9.396 -0.500 2.427 1.00 95.12 81 TYR A O 1
ATOM 631 N N . LEU A 1 82 ? 8.195 -2.162 3.315 1.00 96.12 82 LEU A N 1
ATOM 632 C CA . LEU A 1 82 ? 7.763 -1.365 4.473 1.00 96.12 82 LEU A CA 1
ATOM 633 C C . LEU A 1 82 ? 8.946 -1.018 5.381 1.00 96.12 82 LEU A C 1
ATOM 635 O O . LEU A 1 82 ? 9.233 0.155 5.603 1.00 96.12 82 LEU A O 1
ATOM 639 N N . ARG A 1 83 ? 9.698 -2.021 5.839 1.00 95.19 83 ARG A N 1
ATOM 640 C CA . ARG A 1 83 ? 10.883 -1.818 6.690 1.00 95.19 83 ARG A CA 1
ATOM 641 C C . ARG A 1 83 ? 12.092 -1.272 5.922 1.00 95.19 83 ARG A C 1
ATOM 643 O O . ARG A 1 83 ? 12.996 -0.696 6.524 1.00 95.19 83 ARG A O 1
ATOM 650 N N . GLY A 1 84 ? 12.109 -1.421 4.596 1.00 91.25 84 GLY A N 1
ATOM 651 C CA . GLY A 1 84 ? 13.147 -0.865 3.725 1.00 91.25 84 GLY A CA 1
ATOM 652 C C . GLY A 1 84 ? 12.920 0.596 3.319 1.00 91.25 84 GLY A C 1
ATOM 653 O O . GLY A 1 84 ? 13.881 1.298 3.002 1.00 91.25 84 GLY A O 1
ATOM 654 N N . SER A 1 85 ? 11.675 1.077 3.340 1.00 88.12 85 SER A N 1
ATOM 655 C CA . SER A 1 85 ? 11.313 2.414 2.863 1.00 88.12 85 SER A CA 1
ATOM 656 C C . SER A 1 85 ? 11.408 3.467 3.969 1.00 88.12 85 SER A C 1
ATOM 658 O O . SER A 1 85 ? 10.759 3.313 5.004 1.00 88.12 85 SER A O 1
ATOM 660 N N . PRO A 1 86 ? 12.086 4.609 3.742 1.00 87.69 86 PRO A N 1
ATOM 661 C CA . PRO A 1 86 ? 12.053 5.757 4.655 1.00 87.69 86 PRO A CA 1
ATOM 662 C C . PRO A 1 86 ? 10.643 6.291 4.943 1.00 87.69 86 PRO A C 1
ATOM 664 O O . PRO A 1 86 ? 10.454 7.036 5.894 1.00 87.69 86 PRO A O 1
ATOM 667 N N . LEU A 1 87 ? 9.650 5.941 4.119 1.00 86.75 87 LEU A N 1
ATOM 668 C CA . LEU A 1 87 ? 8.268 6.369 4.316 1.00 86.75 87 LEU A CA 1
ATOM 669 C C . LEU A 1 87 ? 7.554 5.615 5.449 1.00 86.75 87 LEU A C 1
ATOM 671 O O . LEU A 1 87 ? 6.574 6.135 5.976 1.00 86.75 87 LEU A O 1
ATOM 675 N N . TYR A 1 88 ? 8.001 4.399 5.774 1.00 93.44 88 TYR A N 1
ATOM 676 C CA . TYR A 1 88 ? 7.289 3.497 6.687 1.00 93.44 88 TYR A CA 1
ATOM 677 C C . TYR A 1 88 ? 8.183 2.875 7.760 1.00 93.44 88 TYR A C 1
ATOM 679 O O . TYR A 1 88 ? 7.674 2.479 8.799 1.00 93.44 88 TYR A O 1
ATOM 687 N N . ARG A 1 89 ? 9.496 2.771 7.531 1.00 93.12 89 ARG A N 1
ATOM 688 C CA . ARG A 1 89 ? 10.413 1.974 8.361 1.00 93.12 89 ARG A CA 1
ATOM 689 C C . ARG A 1 89 ? 10.472 2.356 9.840 1.00 93.12 89 ARG A C 1
ATOM 691 O O . ARG A 1 89 ? 10.853 1.511 10.641 1.00 93.12 89 ARG A O 1
ATOM 698 N N . ASP A 1 90 ? 10.109 3.591 10.169 1.00 94.19 90 ASP A N 1
ATOM 699 C CA . ASP A 1 90 ? 10.142 4.134 11.530 1.00 94.19 90 ASP A CA 1
ATOM 700 C C . ASP A 1 90 ? 8.755 4.113 12.205 1.00 94.19 90 ASP A C 1
ATOM 702 O O . ASP A 1 90 ? 8.565 4.723 13.251 1.00 94.19 90 ASP A O 1
ATOM 706 N N . LEU A 1 91 ? 7.762 3.442 11.605 1.00 95.75 91 LEU A N 1
ATOM 707 C CA . LEU A 1 91 ? 6.455 3.230 12.226 1.00 95.75 91 LEU A CA 1
ATOM 708 C C . LEU A 1 91 ? 6.546 2.102 13.260 1.00 95.75 91 LEU A C 1
ATOM 710 O O . LEU A 1 91 ? 6.677 0.929 12.897 1.00 95.75 91 LEU A O 1
ATOM 714 N N . ASP A 1 92 ? 6.408 2.447 14.538 1.00 97.00 92 ASP A N 1
ATOM 715 C CA . ASP A 1 92 ? 6.439 1.489 15.652 1.00 97.00 92 ASP A CA 1
ATOM 716 C C . ASP A 1 92 ? 5.354 0.405 15.533 1.00 97.00 92 ASP A C 1
ATOM 718 O O . ASP A 1 92 ? 5.553 -0.730 15.968 1.00 97.00 92 ASP A O 1
ATOM 722 N N . GLY A 1 93 ? 4.236 0.700 14.859 1.00 97.00 93 GLY A N 1
ATOM 723 C CA . GLY A 1 93 ? 3.185 -0.280 14.577 1.00 97.00 93 GLY A CA 1
ATOM 724 C C . GLY A 1 93 ? 3.621 -1.451 13.682 1.00 97.00 93 GLY A C 1
ATOM 725 O O . GLY A 1 93 ? 2.905 -2.447 13.606 1.00 97.00 93 GLY A O 1
ATOM 726 N N . LEU A 1 94 ? 4.782 -1.368 13.015 1.00 96.56 94 LEU A N 1
ATOM 727 C CA . LEU A 1 94 ? 5.354 -2.455 12.203 1.00 96.56 94 LEU A CA 1
ATOM 728 C C . LEU A 1 94 ? 6.210 -3.449 13.005 1.00 96.56 94 LEU A C 1
ATOM 730 O O . LEU A 1 94 ? 6.612 -4.494 12.463 1.00 96.56 94 LEU A O 1
ATOM 734 N N . VAL A 1 95 ? 6.549 -3.124 14.255 1.00 93.50 95 VAL A N 1
ATOM 735 C CA . VAL A 1 95 ? 7.320 -4.017 15.126 1.00 93.50 95 VAL A CA 1
ATOM 736 C C . VAL A 1 95 ? 6.470 -5.242 15.449 1.00 93.50 95 VAL A C 1
ATOM 738 O O . VAL A 1 95 ? 5.311 -5.118 15.828 1.00 93.50 95 VAL A O 1
ATOM 741 N N . ASP A 1 96 ? 7.041 -6.431 15.232 1.00 93.25 96 ASP A N 1
ATOM 742 C CA . ASP A 1 96 ? 6.383 -7.727 15.452 1.00 93.25 96 ASP A CA 1
ATOM 743 C C . ASP A 1 96 ? 4.996 -7.870 14.792 1.00 93.25 96 ASP A C 1
ATOM 745 O O . ASP A 1 96 ? 4.147 -8.623 15.268 1.00 93.25 96 ASP A O 1
ATOM 749 N N . LEU A 1 97 ? 4.780 -7.173 13.665 1.00 97.88 97 LEU A N 1
ATOM 750 C CA . LEU A 1 97 ? 3.512 -7.173 12.938 1.00 97.88 97 LEU A CA 1
ATOM 751 C C . LEU A 1 97 ? 3.076 -8.606 12.562 1.00 97.88 97 LEU A C 1
ATOM 753 O O . LEU A 1 97 ? 3.755 -9.253 11.753 1.00 97.88 97 LEU A O 1
ATOM 757 N N . PRO A 1 98 ? 1.937 -9.103 13.081 1.00 98.19 98 PRO A N 1
ATOM 758 C CA . PRO A 1 98 ? 1.431 -10.427 12.743 1.00 98.19 98 PRO A CA 1
ATOM 759 C C . PRO A 1 98 ? 1.107 -10.556 11.253 1.00 98.19 98 PRO A C 1
ATOM 761 O O . PRO A 1 98 ? 0.533 -9.648 10.651 1.00 98.19 98 PRO A O 1
ATOM 764 N N . ILE A 1 99 ? 1.413 -11.715 10.667 1.00 98.56 99 ILE A N 1
ATOM 765 C CA . ILE A 1 99 ? 0.971 -12.089 9.318 1.00 98.56 99 ILE A CA 1
ATOM 766 C C . ILE A 1 99 ? -0.155 -13.112 9.458 1.00 98.56 99 ILE A C 1
ATOM 768 O O . ILE A 1 99 ? 0.051 -14.225 9.943 1.00 98.56 99 ILE A O 1
ATOM 772 N N . VAL A 1 100 ? -1.352 -12.722 9.037 1.00 98.50 100 VAL A N 1
ATOM 773 C CA . VAL A 1 100 ? -2.601 -13.463 9.200 1.00 98.50 100 VAL A CA 1
ATOM 774 C C . VAL A 1 100 ? -3.084 -13.946 7.838 1.00 98.50 100 VAL A C 1
ATOM 776 O O . VAL A 1 100 ? -3.183 -13.177 6.880 1.00 98.50 100 VAL A O 1
ATOM 779 N N . THR A 1 101 ? -3.417 -15.234 7.744 1.00 98.31 101 THR A N 1
ATOM 780 C CA . THR A 1 101 ? -4.054 -15.772 6.536 1.00 98.31 101 THR A CA 1
ATOM 781 C C . THR A 1 101 ? -5.483 -15.245 6.428 1.00 98.31 101 THR A C 1
ATOM 783 O O . THR A 1 101 ? -6.277 -15.406 7.354 1.00 98.31 101 THR A O 1
ATOM 786 N N . ALA A 1 102 ? -5.818 -14.634 5.296 1.00 98.00 102 ALA A N 1
ATOM 787 C CA . ALA A 1 102 ? -7.155 -14.133 5.010 1.00 98.00 102 ALA A CA 1
ATOM 788 C C . ALA A 1 102 ? -7.924 -15.091 4.094 1.00 98.00 102 ALA A C 1
ATOM 790 O O . ALA A 1 102 ? -7.366 -15.693 3.179 1.00 98.00 102 ALA A O 1
ATOM 791 N N . GLY A 1 103 ? -9.226 -15.223 4.348 1.00 91.69 103 GLY A N 1
ATOM 792 C CA . GLY A 1 103 ? -10.131 -16.087 3.591 1.00 91.69 103 GLY A CA 1
ATOM 793 C C . GLY A 1 103 ? -10.766 -15.411 2.376 1.00 91.69 103 GLY A C 1
ATOM 794 O O . GLY A 1 103 ? -11.395 -16.093 1.570 1.00 91.69 103 GLY A O 1
ATOM 795 N N . GLY A 1 104 ? -10.635 -14.088 2.227 1.00 97.19 104 GLY A N 1
ATOM 796 C CA . GLY A 1 104 ? -11.177 -13.396 1.064 1.00 97.19 104 GLY A CA 1
ATOM 797 C C . GLY A 1 104 ? -10.770 -11.933 0.940 1.00 97.19 104 GLY A C 1
ATOM 798 O O . GLY A 1 104 ? -10.679 -11.210 1.933 1.00 97.19 104 GLY A O 1
ATOM 799 N N . PHE A 1 105 ? -10.608 -11.521 -0.315 1.00 98.62 105 PHE A N 1
ATOM 800 C CA . PHE A 1 105 ? -10.344 -10.157 -0.761 1.00 98.62 105 PHE A CA 1
ATOM 801 C C . PHE A 1 105 ? -11.405 -9.807 -1.800 1.00 98.62 105 PHE A C 1
ATOM 803 O O . PHE A 1 105 ? -11.575 -10.520 -2.791 1.00 98.62 105 PHE A O 1
ATOM 810 N N . THR A 1 106 ? -12.165 -8.749 -1.556 1.00 98.56 106 THR A N 1
ATOM 811 C CA . THR A 1 106 ? -13.227 -8.291 -2.456 1.00 98.56 106 THR A CA 1
ATOM 812 C C . THR A 1 106 ? -13.190 -6.784 -2.547 1.00 98.56 106 THR A C 1
ATOM 814 O O . THR A 1 106 ? -12.964 -6.128 -1.535 1.00 98.56 106 THR A O 1
ATOM 817 N N . PHE A 1 107 ? -13.518 -6.249 -3.715 1.00 98.44 107 PHE A N 1
ATOM 818 C CA . PHE A 1 107 ? -13.578 -4.815 -3.940 1.00 98.44 107 PHE A CA 1
ATOM 819 C C . PHE A 1 107 ? -14.917 -4.414 -4.556 1.00 98.44 107 PHE A C 1
ATOM 821 O O . PHE A 1 107 ? -15.624 -5.241 -5.138 1.00 98.44 107 PHE A O 1
ATOM 828 N N . VAL A 1 108 ? -15.258 -3.136 -4.417 1.00 98.44 108 VAL A N 1
ATOM 829 C CA . VAL A 1 108 ? -16.363 -2.497 -5.133 1.00 98.44 108 VAL A CA 1
ATOM 830 C C . VAL A 1 108 ? -15.789 -1.320 -5.910 1.00 98.44 108 VAL A C 1
ATOM 832 O O . VAL A 1 108 ? -15.213 -0.406 -5.318 1.00 98.44 108 VAL A O 1
ATOM 835 N N . ASP A 1 109 ? -15.957 -1.373 -7.227 1.00 96.69 109 ASP A N 1
ATOM 836 C CA . ASP A 1 109 ? -15.578 -0.321 -8.164 1.00 96.69 109 ASP A CA 1
ATOM 837 C C . ASP A 1 109 ? -16.801 0.558 -8.460 1.00 96.69 109 ASP A C 1
ATOM 839 O O . ASP A 1 109 ? -17.783 0.103 -9.053 1.00 96.69 109 ASP A O 1
ATOM 843 N N . GLU A 1 110 ? -16.747 1.818 -8.027 1.00 96.75 110 GLU A N 1
ATOM 844 C CA . GLU A 1 110 ? -17.740 2.846 -8.347 1.00 96.75 110 GLU A CA 1
ATOM 845 C C . GLU A 1 110 ? -17.065 4.086 -8.946 1.00 96.75 110 GLU A C 1
ATOM 847 O O . GLU A 1 110 ? -17.451 5.232 -8.662 1.00 96.75 110 GLU A O 1
ATOM 852 N N . LEU A 1 111 ? -16.016 3.876 -9.745 1.00 92.75 111 LEU A N 1
ATOM 853 C CA . LEU A 1 111 ? -15.240 4.961 -10.327 1.00 92.75 111 LEU A CA 1
ATOM 854 C C . LEU A 1 111 ? -16.114 5.909 -11.181 1.00 92.75 111 LEU A C 1
ATOM 856 O O . LEU A 1 111 ? -17.037 5.474 -11.873 1.00 92.75 111 LEU A O 1
ATOM 860 N N . PRO A 1 112 ? -15.838 7.231 -11.145 1.00 91.81 112 PRO A N 1
ATOM 861 C CA . PRO A 1 112 ? -14.751 7.888 -10.413 1.00 91.81 112 PRO A CA 1
ATOM 862 C C . PRO A 1 112 ? -15.146 8.324 -8.989 1.00 91.81 112 PRO A C 1
ATOM 864 O O . PRO A 1 112 ? -14.480 9.168 -8.408 1.00 91.81 112 PRO A O 1
ATOM 867 N N . ARG A 1 113 ? -16.257 7.847 -8.418 1.00 95.62 113 ARG A N 1
ATOM 868 C CA . ARG A 1 113 ? -16.740 8.378 -7.130 1.00 95.62 113 ARG A CA 1
ATOM 869 C C . ARG A 1 113 ? -16.040 7.744 -5.940 1.00 95.62 113 ARG A C 1
ATOM 871 O O . ARG A 1 113 ? -15.687 8.443 -4.995 1.00 95.62 113 ARG A O 1
ATOM 878 N N . CYS A 1 114 ? -15.902 6.425 -5.976 1.00 97.69 114 CYS A N 1
ATOM 879 C CA . CYS A 1 114 ? -15.525 5.637 -4.817 1.00 97.69 114 CYS A CA 1
ATOM 880 C C . CYS A 1 114 ? -14.813 4.352 -5.246 1.00 97.69 114 CYS A C 1
ATOM 882 O O . CYS A 1 114 ? -15.119 3.772 -6.289 1.00 97.69 114 CYS A O 1
ATOM 884 N N . TRP A 1 115 ? -13.889 3.907 -4.403 1.00 98.62 115 TRP A N 1
ATOM 885 C CA . TRP A 1 115 ? -13.330 2.563 -4.423 1.00 98.62 115 TRP A CA 1
ATOM 886 C C . TRP A 1 115 ? -13.379 1.992 -3.011 1.00 98.62 115 TRP A C 1
ATOM 888 O O . TRP A 1 115 ? -13.016 2.671 -2.047 1.00 98.62 115 TRP A O 1
ATOM 898 N N . THR A 1 116 ? -13.824 0.747 -2.870 1.00 98.75 116 THR A N 1
ATOM 899 C CA . THR A 1 116 ? -13.840 0.044 -1.582 1.00 98.75 116 THR A CA 1
ATOM 900 C C . THR A 1 116 ? -13.043 -1.243 -1.685 1.00 98.75 116 THR A C 1
ATOM 902 O O . THR A 1 116 ? -13.338 -2.061 -2.546 1.00 98.75 116 THR A O 1
ATOM 905 N N . GLU A 1 117 ? -12.136 -1.468 -0.737 1.00 98.69 117 GLU A N 1
ATOM 906 C CA . GLU A 1 117 ? -11.512 -2.767 -0.478 1.00 98.69 117 GLU A CA 1
ATOM 907 C C . GLU A 1 117 ? -12.113 -3.396 0.780 1.00 98.69 117 GLU A C 1
ATOM 909 O O . GLU A 1 117 ? -12.421 -2.714 1.763 1.00 98.69 117 GLU A O 1
ATOM 914 N N . THR A 1 118 ? -12.301 -4.712 0.764 1.00 98.81 118 THR A N 1
ATOM 915 C CA . THR A 1 118 ? -12.765 -5.492 1.914 1.00 98.81 118 THR A CA 1
ATOM 916 C C . THR A 1 118 ? -11.967 -6.779 2.044 1.00 98.81 118 THR A C 1
ATOM 918 O O . THR A 1 118 ? -11.914 -7.586 1.116 1.00 98.81 118 THR A O 1
ATOM 921 N N . VAL A 1 119 ? -11.404 -6.989 3.233 1.00 98.75 119 VAL A N 1
ATOM 922 C CA . VAL A 1 119 ? -10.639 -8.186 3.594 1.00 98.75 119 VAL A CA 1
ATOM 923 C C . VAL A 1 119 ? -11.371 -8.928 4.704 1.00 98.75 119 VAL A C 1
ATOM 925 O O . VAL A 1 119 ? -11.843 -8.307 5.658 1.00 98.75 119 VAL A O 1
ATOM 928 N N . ARG A 1 120 ? -11.465 -10.255 4.588 1.00 98.50 120 ARG A N 1
ATOM 929 C CA . ARG A 1 120 ? -12.038 -11.133 5.619 1.00 98.50 120 ARG A CA 1
ATOM 930 C C . ARG A 1 120 ? -11.020 -12.167 6.078 1.00 98.50 120 ARG A C 1
ATOM 932 O O . ARG A 1 120 ? -10.476 -12.896 5.249 1.00 98.50 120 ARG A O 1
ATOM 939 N N . ALA A 1 121 ? -10.806 -12.272 7.385 1.00 97.75 121 ALA A N 1
ATOM 940 C CA . ALA A 1 121 ? -9.901 -13.240 7.999 1.00 97.75 121 ALA A CA 1
ATOM 941 C C . ALA A 1 121 ? -10.503 -13.772 9.307 1.00 97.75 121 ALA A C 1
ATOM 943 O O . ALA A 1 121 ? -10.480 -13.096 10.332 1.00 97.75 121 ALA A O 1
ATOM 944 N N . GLY A 1 122 ? -11.067 -14.983 9.267 1.00 95.44 122 GLY A N 1
ATOM 945 C CA . GLY A 1 122 ? -11.860 -15.500 10.385 1.00 95.44 122 GLY A CA 1
ATOM 946 C C . GLY A 1 122 ? -13.034 -14.567 10.689 1.00 95.44 122 GLY A C 1
ATOM 947 O O . GLY A 1 122 ? -13.796 -14.232 9.782 1.00 95.44 122 GLY A O 1
ATOM 948 N N . ASP A 1 123 ? -13.129 -14.122 11.940 1.00 94.25 123 ASP A N 1
ATOM 949 C CA . ASP A 1 123 ? -14.156 -13.178 12.397 1.00 94.25 123 ASP A CA 1
ATOM 950 C C . ASP A 1 123 ? -13.804 -11.707 12.113 1.00 94.25 123 ASP A C 1
ATOM 952 O O . ASP A 1 123 ? -14.660 -10.838 12.263 1.00 94.25 123 ASP A O 1
ATOM 956 N N . VAL A 1 124 ? -12.575 -11.423 11.660 1.00 97.75 124 VAL A N 1
ATOM 957 C CA . VAL A 1 124 ? -12.120 -10.059 11.373 1.00 97.75 124 VAL A CA 1
ATOM 958 C C . VAL A 1 124 ? -12.570 -9.624 9.981 1.00 97.75 124 VAL A C 1
ATOM 960 O O . VAL A 1 124 ? -12.307 -10.300 8.979 1.00 97.75 124 VAL A O 1
ATOM 963 N N . THR A 1 125 ? -13.204 -8.455 9.903 1.00 98.56 125 THR A N 1
ATOM 964 C CA . THR A 1 125 ? -13.544 -7.775 8.649 1.00 98.56 125 THR A CA 1
ATOM 965 C C . THR A 1 125 ? -12.924 -6.388 8.603 1.00 98.56 125 THR A C 1
ATOM 967 O O . THR A 1 125 ? -13.249 -5.514 9.402 1.00 98.56 125 THR A O 1
ATOM 970 N N . ILE A 1 126 ? -12.084 -6.155 7.600 1.00 98.75 126 ILE A N 1
ATOM 971 C CA . ILE A 1 126 ? -11.482 -4.848 7.334 1.00 98.75 126 ILE A CA 1
ATOM 972 C C . ILE A 1 126 ? -12.157 -4.254 6.117 1.00 98.75 126 ILE A C 1
ATOM 974 O O . ILE A 1 126 ? -12.328 -4.934 5.105 1.00 98.75 126 ILE A O 1
ATOM 978 N N . ARG A 1 127 ? -12.495 -2.972 6.199 1.00 98.81 127 ARG A N 1
ATOM 979 C CA . ARG A 1 127 ? -13.019 -2.210 5.071 1.00 98.81 127 ARG A CA 1
ATOM 980 C C . ARG A 1 127 ? -12.284 -0.885 4.954 1.00 98.81 127 ARG A C 1
ATOM 982 O O . ARG A 1 127 ? -12.289 -0.093 5.894 1.00 98.81 127 ARG A O 1
ATOM 989 N N . ALA A 1 128 ? -11.677 -0.655 3.795 1.00 98.81 128 ALA A N 1
ATOM 990 C CA . ALA A 1 128 ? -11.022 0.597 3.438 1.00 98.81 128 ALA A CA 1
ATOM 991 C C . ALA A 1 128 ? -11.761 1.227 2.255 1.00 98.81 128 ALA A C 1
ATOM 993 O O . ALA A 1 128 ? -12.138 0.529 1.314 1.00 98.81 128 ALA A O 1
ATOM 994 N N . VAL A 1 129 ? -12.007 2.532 2.317 1.00 98.81 129 VAL A N 1
ATOM 995 C CA . VAL A 1 129 ? -12.770 3.263 1.298 1.00 98.81 129 VAL A CA 1
ATOM 996 C C . VAL A 1 129 ? -12.022 4.522 0.914 1.00 98.81 129 VAL A C 1
ATOM 998 O O . VAL A 1 129 ? -11.588 5.266 1.792 1.00 98.81 129 VAL A O 1
ATOM 1001 N N . TRP A 1 130 ? -11.945 4.778 -0.384 1.00 98.75 130 TRP A N 1
ATOM 1002 C CA . TRP A 1 130 ? -11.440 6.005 -0.979 1.00 98.75 130 TRP A CA 1
ATOM 1003 C C . TRP A 1 130 ? -12.602 6.691 -1.693 1.00 98.75 130 TRP A C 1
ATOM 1005 O O . TRP A 1 130 ? -13.213 6.089 -2.571 1.00 98.75 130 TRP A O 1
ATOM 1015 N N . ASN A 1 131 ? -12.922 7.924 -1.307 1.00 98.31 131 ASN A N 1
ATOM 1016 C CA . ASN A 1 131 ? -14.036 8.701 -1.847 1.00 98.31 131 ASN A CA 1
ATOM 1017 C C . ASN A 1 131 ? -13.540 9.983 -2.509 1.00 98.31 131 ASN A C 1
ATOM 1019 O O . ASN A 1 131 ? -12.451 10.481 -2.200 1.00 98.31 131 ASN A O 1
ATOM 1023 N N . ASP A 1 132 ? -14.389 10.533 -3.376 1.00 97.50 132 ASP A N 1
ATOM 1024 C CA . ASP A 1 132 ? -14.150 11.794 -4.074 1.00 97.50 132 ASP A CA 1
ATOM 1025 C C . ASP A 1 132 ? -12.806 11.737 -4.806 1.00 97.50 132 ASP A C 1
ATOM 1027 O O . ASP A 1 132 ? -11.865 12.490 -4.515 1.00 97.50 132 ASP A O 1
ATOM 1031 N N . LEU A 1 133 ? -12.703 10.747 -5.697 1.00 98.25 133 LEU A N 1
ATOM 1032 C CA . LEU A 1 133 ? -11.481 10.458 -6.427 1.00 98.25 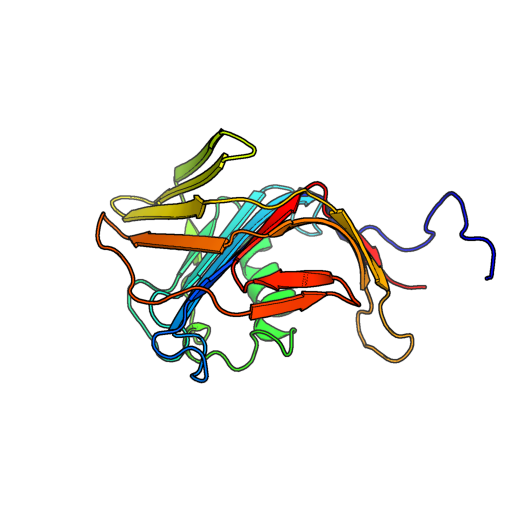133 LEU A CA 1
ATOM 1033 C C . LEU A 1 133 ? -11.264 11.502 -7.524 1.00 98.25 133 LEU A C 1
ATOM 1035 O O . LEU A 1 133 ? -12.158 11.829 -8.306 1.00 98.25 133 LEU A O 1
ATOM 1039 N N . ALA A 1 134 ? -10.039 12.008 -7.594 1.00 97.19 134 ALA A N 1
ATOM 1040 C CA . ALA A 1 134 ? -9.604 12.934 -8.624 1.00 97.19 134 ALA A CA 1
ATOM 1041 C C . ALA A 1 134 ? -9.485 12.242 -9.994 1.00 97.19 134 ALA A C 1
ATOM 1043 O O . ALA A 1 134 ? -9.593 11.021 -10.119 1.00 97.19 134 ALA A O 1
ATOM 1044 N N . THR A 1 135 ? -9.213 13.021 -11.040 1.00 96.69 135 THR A N 1
ATOM 1045 C CA . THR A 1 135 ? -8.831 12.472 -12.347 1.00 96.69 135 THR A CA 1
ATOM 1046 C C . THR A 1 135 ? -7.544 11.647 -12.209 1.00 96.69 135 THR A C 1
ATOM 1048 O O . THR A 1 135 ? -6.587 12.136 -11.600 1.00 96.69 135 THR A O 1
ATOM 1051 N N . PRO A 1 136 ? -7.487 10.420 -12.759 1.00 96.81 136 PRO A N 1
ATOM 1052 C CA . PRO A 1 136 ? -6.276 9.616 -12.715 1.00 96.81 136 PRO A CA 1
ATOM 1053 C C . PRO A 1 136 ? -5.156 10.246 -13.550 1.00 96.81 136 PRO A C 1
ATOM 1055 O O . PRO A 1 136 ? -5.408 10.869 -14.583 1.00 96.81 136 PRO A O 1
ATOM 1058 N N . PHE A 1 137 ? -3.911 10.047 -13.127 1.00 97.00 137 PHE A N 1
ATOM 1059 C CA . PHE A 1 137 ? -2.726 10.509 -13.845 1.00 97.00 137 PHE A CA 1
ATOM 1060 C C . PHE A 1 137 ? -1.616 9.460 -13.802 1.00 97.00 137 PHE A C 1
ATOM 1062 O O . PHE A 1 137 ? -1.529 8.651 -12.878 1.00 97.00 137 PHE A O 1
ATOM 1069 N N . HIS A 1 138 ? -0.769 9.460 -14.829 1.00 97.19 138 HIS A N 1
ATOM 1070 C CA . HIS A 1 138 ? 0.357 8.540 -14.910 1.00 97.19 138 HIS A CA 1
ATOM 1071 C C . HIS A 1 138 ? 1.544 9.071 -14.107 1.00 97.19 138 HIS A C 1
ATOM 1073 O O . HIS A 1 138 ? 1.857 10.263 -14.157 1.00 97.19 138 HIS A O 1
ATOM 1079 N N . VAL A 1 139 ? 2.217 8.177 -13.393 1.00 95.75 139 VAL A N 1
ATOM 1080 C CA . VAL A 1 139 ? 3.437 8.464 -12.645 1.00 95.75 139 VAL A CA 1
ATOM 1081 C C . VAL A 1 139 ? 4.564 7.607 -13.169 1.00 95.75 139 VAL A C 1
ATOM 1083 O O . VAL A 1 139 ? 4.416 6.403 -13.353 1.00 95.75 139 VAL A O 1
ATOM 1086 N N . GLU A 1 140 ? 5.708 8.258 -13.331 1.00 94.25 140 GLU A N 1
ATOM 1087 C CA . GLU A 1 140 ? 6.975 7.639 -13.682 1.00 94.25 140 GLU A CA 1
ATOM 1088 C C . GLU A 1 140 ? 8.009 8.128 -12.684 1.00 94.25 140 GLU A C 1
ATOM 1090 O O . GLU A 1 140 ? 8.367 9.308 -12.657 1.00 94.25 140 GLU A O 1
ATOM 1095 N N . ARG A 1 141 ? 8.447 7.231 -11.809 1.00 91.81 141 ARG A N 1
ATOM 1096 C CA . ARG A 1 141 ? 9.446 7.527 -10.792 1.00 91.81 141 ARG A CA 1
ATOM 1097 C C . ARG A 1 141 ? 10.636 6.632 -11.034 1.00 91.81 141 ARG A C 1
ATOM 1099 O O . ARG A 1 141 ? 10.518 5.428 -10.890 1.00 91.81 141 ARG A O 1
ATOM 1106 N N . PHE A 1 142 ? 11.771 7.223 -11.353 1.00 91.00 142 PHE A N 1
ATOM 1107 C CA . PHE A 1 142 ? 13.005 6.475 -11.538 1.00 91.00 142 PHE A CA 1
ATOM 1108 C C . PHE A 1 142 ? 13.771 6.373 -10.234 1.00 91.00 142 PHE A C 1
ATOM 1110 O O . PHE A 1 142 ? 13.817 7.336 -9.458 1.00 91.00 142 PHE A O 1
ATOM 1117 N N . GLY A 1 143 ? 14.386 5.219 -10.015 1.00 87.25 143 GLY A N 1
ATOM 1118 C CA . GLY A 1 143 ? 15.341 5.056 -8.935 1.00 87.25 143 GLY A CA 1
ATOM 1119 C C . GLY A 1 143 ? 16.588 5.907 -9.184 1.00 87.25 143 GLY A C 1
ATOM 1120 O O . GLY A 1 143 ? 16.951 6.187 -10.328 1.00 87.25 143 GLY A O 1
ATOM 1121 N N . GLN A 1 144 ? 17.242 6.358 -8.113 1.00 83.19 144 GLN A N 1
ATOM 1122 C CA . GLN A 1 144 ? 18.503 7.088 -8.254 1.00 83.19 144 GLN A CA 1
ATOM 1123 C C . GLN A 1 144 ? 19.682 6.113 -8.410 1.00 83.19 144 GLN A C 1
ATOM 1125 O O . GLN A 1 144 ? 19.677 5.074 -7.749 1.00 83.19 144 GLN A O 1
ATOM 1130 N N . PRO A 1 145 ? 20.702 6.416 -9.240 1.00 73.25 145 PRO A N 1
ATOM 1131 C CA . PRO A 1 145 ? 21.809 5.490 -9.515 1.00 73.25 145 PRO A CA 1
ATOM 1132 C C . PRO A 1 145 ? 22.603 5.034 -8.281 1.00 73.25 145 PRO A C 1
ATOM 1134 O O . PRO A 1 145 ? 23.195 3.959 -8.280 1.00 73.25 145 PRO A O 1
ATOM 1137 N N . ASP A 1 146 ? 22.642 5.852 -7.232 1.00 79.00 146 ASP A N 1
ATOM 1138 C CA . ASP A 1 146 ? 23.323 5.586 -5.964 1.00 79.00 146 ASP A CA 1
ATOM 1139 C C . ASP A 1 146 ? 22.416 4.924 -4.912 1.00 79.00 146 ASP A C 1
ATOM 1141 O O . ASP A 1 146 ? 22.885 4.488 -3.855 1.00 79.00 146 ASP A O 1
ATOM 1145 N N . GLN A 1 147 ? 21.119 4.792 -5.198 1.00 81.56 147 GLN A N 1
ATOM 1146 C CA . GLN A 1 147 ? 20.173 4.130 -4.318 1.00 81.56 147 GLN A CA 1
ATOM 1147 C C . GLN A 1 147 ? 20.292 2.608 -4.453 1.00 81.56 147 GLN A C 1
ATOM 1149 O O . GLN A 1 147 ? 20.028 2.010 -5.496 1.00 81.56 147 GLN A O 1
ATOM 1154 N N . LYS A 1 148 ? 20.622 1.938 -3.347 1.00 79.50 148 LYS A N 1
ATOM 1155 C CA . LYS A 1 148 ? 20.560 0.474 -3.281 1.00 79.50 148 LYS A CA 1
ATOM 1156 C C . LYS A 1 148 ? 19.128 -0.000 -3.557 1.00 79.50 148 LYS A C 1
ATOM 1158 O O . LYS A 1 148 ? 18.194 0.477 -2.916 1.00 79.50 148 LYS A O 1
ATOM 1163 N N . ASN A 1 149 ? 18.982 -0.986 -4.445 1.00 84.00 149 ASN A N 1
ATOM 1164 C CA . ASN A 1 149 ? 17.688 -1.496 -4.915 1.00 84.00 149 ASN A CA 1
ATOM 1165 C C . ASN A 1 149 ? 16.818 -0.391 -5.546 1.00 84.00 149 ASN A C 1
ATOM 1167 O O . ASN A 1 149 ? 15.618 -0.321 -5.284 1.00 84.00 149 ASN A O 1
ATOM 1171 N N . ALA A 1 150 ? 17.439 0.501 -6.322 1.00 91.06 150 ALA A N 1
ATOM 1172 C CA . ALA A 1 150 ? 16.749 1.484 -7.145 1.00 91.06 150 ALA A CA 1
ATOM 1173 C C . ALA A 1 150 ? 15.718 0.799 -8.058 1.00 91.06 150 ALA A C 1
ATOM 1175 O O . ALA A 1 150 ? 16.030 -0.184 -8.733 1.00 91.06 150 ALA A O 1
ATOM 1176 N N . MET A 1 151 ? 14.490 1.319 -8.045 1.00 93.81 151 MET A N 1
ATOM 1177 C CA . MET A 1 151 ? 13.386 0.817 -8.855 1.00 93.81 151 MET A CA 1
ATOM 1178 C C . MET A 1 151 ? 12.787 1.954 -9.673 1.00 93.81 151 MET A C 1
ATOM 1180 O O . MET A 1 151 ? 12.435 3.001 -9.123 1.00 93.81 151 MET A O 1
ATOM 1184 N N . ASP A 1 152 ? 12.585 1.700 -10.958 1.00 94.88 152 ASP A N 1
ATOM 1185 C CA . ASP A 1 152 ? 11.696 2.468 -11.806 1.00 94.88 152 ASP A CA 1
ATOM 1186 C C . ASP A 1 152 ? 10.260 2.003 -11.558 1.00 94.88 152 ASP A C 1
ATOM 1188 O O . ASP A 1 152 ? 9.922 0.835 -11.759 1.00 94.88 152 ASP A O 1
ATOM 1192 N N . VAL A 1 153 ? 9.413 2.919 -11.108 1.00 95.44 153 VAL A N 1
ATOM 1193 C CA . VAL A 1 153 ? 8.005 2.686 -10.802 1.00 95.44 153 VAL A CA 1
ATOM 1194 C C . VAL A 1 153 ? 7.145 3.420 -11.820 1.00 95.44 153 VAL A C 1
ATOM 1196 O O . VAL A 1 153 ? 7.229 4.644 -11.953 1.00 95.44 153 VAL A O 1
ATOM 1199 N N . PHE A 1 154 ? 6.292 2.664 -12.502 1.00 96.62 154 PHE A N 1
ATOM 1200 C CA . PHE A 1 154 ? 5.279 3.166 -13.429 1.00 96.62 154 PHE A CA 1
ATOM 1201 C C . PHE A 1 154 ? 3.913 2.805 -12.873 1.00 96.62 154 PHE A C 1
ATOM 1203 O O . PHE A 1 154 ? 3.719 1.655 -12.482 1.00 96.62 154 PHE A O 1
ATOM 1210 N N . SER A 1 155 ? 2.992 3.762 -12.802 1.00 97.94 155 SER A N 1
ATOM 1211 C CA . SER A 1 155 ? 1.705 3.574 -12.126 1.00 97.94 155 SER A CA 1
ATOM 1212 C C . SER A 1 155 ? 0.662 4.558 -12.640 1.00 97.94 155 SER A C 1
ATOM 1214 O O . SER A 1 155 ? 0.999 5.667 -13.059 1.00 97.94 155 SER A O 1
ATOM 1216 N N . VAL A 1 156 ? -0.613 4.190 -12.568 1.00 98.06 156 VAL A N 1
ATOM 1217 C CA . VAL A 1 156 ? -1.732 5.127 -12.716 1.00 98.06 156 VAL A CA 1
ATOM 1218 C C . VAL A 1 156 ? -2.253 5.446 -11.323 1.00 98.06 156 VAL A C 1
ATOM 1220 O O . VAL A 1 156 ? -2.838 4.588 -10.664 1.00 98.06 156 VAL A O 1
ATOM 1223 N N . LEU A 1 157 ? -2.042 6.682 -10.873 1.00 97.88 157 LEU A N 1
ATOM 1224 C CA . LEU A 1 157 ? -2.497 7.126 -9.563 1.00 97.88 157 LEU A CA 1
ATOM 1225 C C . LEU A 1 157 ? -3.832 7.850 -9.656 1.00 97.88 157 LEU A C 1
ATOM 1227 O O . LEU A 1 157 ? -4.052 8.667 -10.550 1.00 97.88 157 LEU A O 1
ATOM 1231 N N . GLN A 1 158 ? -4.689 7.608 -8.670 1.00 97.81 158 GLN A N 1
ATOM 1232 C CA . GLN A 1 158 ? -5.930 8.342 -8.479 1.00 97.81 158 GLN A CA 1
ATOM 1233 C C . GLN A 1 158 ? -6.062 8.758 -7.012 1.00 97.81 158 GLN A C 1
ATOM 1235 O O . GLN A 1 158 ? -6.257 7.926 -6.127 1.00 97.81 158 GLN A O 1
ATOM 1240 N N . SER A 1 159 ? -5.903 10.055 -6.739 1.00 98.06 159 SER A N 1
ATOM 1241 C CA . SER A 1 159 ? -5.956 10.592 -5.373 1.00 98.06 159 SER A CA 1
ATOM 1242 C C . SER A 1 159 ? -7.390 10.652 -4.856 1.00 98.06 159 SER A C 1
ATOM 1244 O O . SER A 1 159 ? -8.286 11.021 -5.606 1.00 98.06 159 SER A O 1
ATOM 1246 N N . ALA A 1 160 ? -7.593 10.381 -3.568 1.00 98.44 160 ALA A N 1
ATOM 1247 C CA . ALA A 1 160 ? -8.878 10.525 -2.888 1.00 98.44 160 ALA A CA 1
ATOM 1248 C C . ALA A 1 160 ? -8.841 11.720 -1.931 1.00 98.44 160 ALA A C 1
ATOM 1250 O O . ALA A 1 160 ? -7.903 11.846 -1.142 1.00 98.44 160 ALA A O 1
ATOM 1251 N N . SER A 1 161 ? -9.839 12.601 -1.973 1.00 97.62 161 SER A N 1
ATOM 1252 C CA . SER A 1 161 ? -9.906 13.715 -1.008 1.00 97.62 161 SER A CA 1
ATOM 1253 C C . SER A 1 161 ? -10.497 13.311 0.345 1.00 97.62 161 SER A C 1
ATOM 1255 O O . SER A 1 161 ? -10.262 13.998 1.337 1.00 97.62 161 SER A O 1
ATOM 1257 N N . HIS A 1 162 ? -11.160 12.153 0.414 1.00 97.88 162 HIS A N 1
ATOM 1258 C CA . HIS A 1 162 ? -11.603 11.530 1.656 1.00 97.88 162 HIS A CA 1
ATOM 1259 C C . HIS A 1 162 ? -11.296 10.036 1.640 1.00 97.88 162 HIS A C 1
ATOM 1261 O O . HIS A 1 162 ? -11.387 9.372 0.607 1.00 97.88 162 HIS A O 1
ATOM 1267 N N . ALA A 1 163 ? -10.971 9.483 2.804 1.00 98.31 163 ALA A N 1
ATOM 1268 C CA . ALA A 1 163 ? -10.806 8.050 2.957 1.00 98.31 163 ALA A CA 1
ATOM 1269 C C . ALA A 1 163 ? -11.163 7.605 4.375 1.00 98.31 163 ALA A C 1
ATOM 1271 O O . ALA A 1 163 ? -11.082 8.385 5.323 1.00 98.31 163 ALA A O 1
ATOM 1272 N N . SER A 1 164 ? -11.560 6.345 4.512 1.00 98.50 164 SER A N 1
ATOM 1273 C CA . SER A 1 164 ? -11.929 5.749 5.794 1.00 98.50 164 SER A CA 1
ATOM 1274 C C . SER A 1 164 ? -11.438 4.320 5.916 1.00 98.50 164 SER A C 1
ATOM 1276 O O . SER A 1 164 ? -11.529 3.557 4.956 1.00 98.50 164 SER A O 1
ATOM 1278 N N . LEU A 1 165 ? -11.025 3.952 7.124 1.00 98.69 165 LEU A N 1
ATOM 1279 C CA . LEU A 1 165 ? -10.726 2.584 7.526 1.00 98.69 165 LEU A CA 1
ATOM 1280 C C . LEU A 1 165 ? -11.687 2.179 8.647 1.00 98.69 165 LEU A C 1
ATOM 1282 O O . LEU A 1 165 ? -11.874 2.930 9.602 1.00 98.69 165 LEU A O 1
ATOM 1286 N N . SER A 1 166 ? -12.252 0.979 8.556 1.00 98.62 166 SER A N 1
ATOM 1287 C CA . SER A 1 166 ? -12.971 0.339 9.655 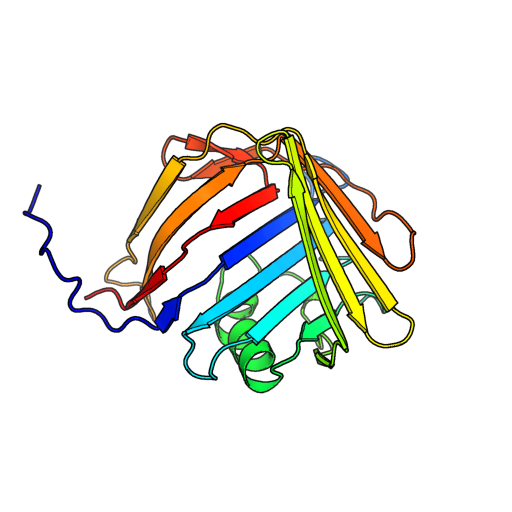1.00 98.62 166 SER A CA 1
ATOM 1288 C C . SER A 1 166 ? -12.524 -1.107 9.846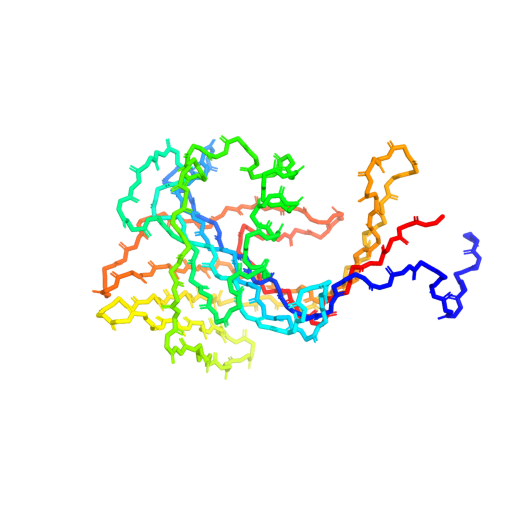 1.00 98.62 166 SER A C 1
ATOM 1290 O O . SER A 1 166 ? -12.296 -1.808 8.856 1.00 98.62 166 SER A O 1
ATOM 1292 N N . ILE A 1 167 ? -12.464 -1.550 11.100 1.00 98.50 167 ILE A N 1
ATOM 1293 C CA . ILE A 1 167 ? -12.162 -2.927 11.507 1.00 98.50 167 ILE A CA 1
ATOM 1294 C C . ILE A 1 167 ? -13.339 -3.409 12.356 1.00 98.50 167 ILE A C 1
ATOM 1296 O O . ILE A 1 167 ? -13.728 -2.733 13.305 1.00 98.50 167 ILE A O 1
ATOM 1300 N N . ASP A 1 168 ? -13.963 -4.517 11.965 1.00 97.69 168 ASP A N 1
ATOM 1301 C CA . ASP A 1 168 ? -15.167 -5.081 12.596 1.00 97.69 168 ASP A CA 1
ATOM 1302 C C . ASP A 1 168 ? -16.309 -4.063 12.738 1.00 97.69 168 ASP A C 1
ATOM 1304 O O . ASP A 1 168 ? -17.029 -3.995 13.733 1.00 97.69 168 ASP A O 1
ATOM 1308 N N . GLY A 1 169 ? -16.452 -3.215 11.713 1.00 97.06 169 GLY A N 1
ATOM 1309 C CA . GLY A 1 169 ? -17.439 -2.135 11.667 1.00 97.06 169 GLY A CA 1
ATOM 1310 C C . GLY A 1 169 ? -17.097 -0.917 12.531 1.00 97.06 169 GLY A C 1
ATOM 1311 O O . GLY A 1 169 ? -17.808 0.084 12.462 1.00 97.06 169 GLY A O 1
ATOM 1312 N N . GLN A 1 170 ? -16.010 -0.954 13.305 1.00 97.81 170 GLN A N 1
ATOM 1313 C CA . GLN A 1 170 ? -15.530 0.192 14.071 1.00 97.81 170 GLN A CA 1
ATOM 1314 C C . GLN A 1 170 ? -14.605 1.054 13.217 1.00 97.81 170 GLN A C 1
ATOM 1316 O O . GLN A 1 170 ? -13.577 0.593 12.723 1.00 97.81 170 GLN A O 1
ATOM 1321 N N . GLN A 1 171 ? -14.971 2.322 13.053 1.00 98.00 171 GLN A N 1
ATOM 1322 C CA . GLN A 1 171 ? -14.186 3.302 12.311 1.00 98.00 171 GLN A CA 1
ATOM 1323 C C . GLN A 1 171 ? -12.882 3.640 13.053 1.00 98.00 171 GLN A C 1
ATOM 1325 O O . GLN A 1 171 ? -12.906 3.944 14.246 1.00 98.00 171 GLN A O 1
ATOM 1330 N N . ILE A 1 172 ? -11.761 3.659 12.331 1.00 97.94 172 ILE A N 1
ATOM 1331 C CA . ILE A 1 172 ? -10.485 4.185 12.822 1.00 97.94 172 ILE A CA 1
ATOM 1332 C C . ILE A 1 172 ? -10.480 5.714 12.651 1.00 97.94 172 ILE A C 1
ATOM 1334 O O . ILE A 1 172 ? -10.793 6.201 11.559 1.00 97.94 172 ILE A O 1
ATOM 1338 N N . PRO A 1 173 ? -10.180 6.492 13.708 1.00 95.94 173 PRO A N 1
ATOM 1339 C CA . PRO A 1 173 ? -10.206 7.947 13.642 1.00 95.94 173 PRO A CA 1
ATOM 1340 C C . PRO A 1 173 ? -9.066 8.511 12.787 1.00 95.94 173 PRO A C 1
ATOM 1342 O O . PRO A 1 173 ? -7.988 7.929 12.677 1.00 95.94 173 PRO A O 1
ATOM 1345 N N . GLY A 1 174 ? -9.305 9.698 12.234 1.00 96.31 174 GLY A N 1
ATOM 1346 C CA . GLY A 1 174 ? -8.310 10.494 11.527 1.00 96.31 174 GLY A CA 1
ATOM 1347 C C . GLY A 1 174 ? -8.797 10.982 10.168 1.00 96.31 174 GLY A C 1
ATOM 1348 O O . GLY A 1 174 ? -9.869 10.612 9.689 1.00 96.31 174 GLY A O 1
ATOM 1349 N N . VAL A 1 175 ? -7.996 11.847 9.558 1.00 96.56 175 VAL A N 1
ATOM 1350 C CA . VAL A 1 175 ? -8.265 12.475 8.265 1.00 96.56 175 VAL A CA 1
ATOM 1351 C C . VAL A 1 175 ? -7.091 12.272 7.318 1.00 96.56 175 VAL A C 1
ATOM 1353 O O . VAL A 1 175 ? -5.945 12.112 7.745 1.00 96.56 175 VAL A O 1
ATOM 1356 N N . VAL A 1 176 ? -7.375 12.273 6.017 1.00 97.56 176 VAL A N 1
ATOM 1357 C CA . VAL A 1 176 ? -6.325 12.323 4.996 1.00 97.56 176 VAL A CA 1
ATOM 1358 C C . VAL A 1 176 ? -5.622 13.681 5.037 1.00 97.56 176 VAL A C 1
ATOM 1360 O O . VAL A 1 176 ? -6.202 14.678 5.464 1.00 97.56 176 VAL A O 1
ATOM 1363 N N . PHE A 1 177 ? -4.377 13.731 4.577 1.00 96.88 177 PHE A N 1
ATOM 1364 C CA . PHE A 1 177 ? -3.559 14.942 4.600 1.00 96.88 177 PHE A CA 1
ATOM 1365 C C . PHE A 1 177 ? -2.880 15.186 3.245 1.00 96.88 177 PHE A C 1
ATOM 1367 O O . PHE A 1 177 ? -2.660 14.230 2.493 1.00 96.88 177 PHE A O 1
ATOM 1374 N N . PRO A 1 178 ? -2.552 16.444 2.897 1.00 96.38 178 PRO A N 1
ATOM 1375 C CA . PRO A 1 178 ? -1.926 16.769 1.620 1.00 96.38 178 PRO A CA 1
ATOM 1376 C C . PRO A 1 178 ? -0.578 16.072 1.423 1.00 96.38 178 PRO A C 1
ATOM 1378 O O . PRO A 1 178 ? 0.224 15.922 2.347 1.00 96.38 178 PRO A O 1
ATOM 1381 N N . ARG A 1 179 ? -0.316 15.656 0.187 1.00 94.62 179 ARG A N 1
ATOM 1382 C CA . ARG A 1 179 ? 0.945 15.066 -0.267 1.00 94.62 179 ARG A CA 1
ATOM 1383 C C . ARG A 1 179 ? 1.254 15.555 -1.680 1.00 94.62 179 ARG A C 1
ATOM 1385 O O . ARG A 1 179 ? 0.449 16.217 -2.324 1.00 94.62 179 ARG A O 1
ATOM 1392 N N . GLN A 1 180 ? 2.437 15.207 -2.164 1.00 94.25 180 GLN A N 1
ATOM 1393 C CA . GLN A 1 180 ? 2.934 15.653 -3.456 1.00 94.25 180 GLN A CA 1
ATOM 1394 C C . GLN A 1 180 ? 3.635 14.493 -4.173 1.00 94.25 180 GLN A C 1
ATOM 1396 O O . GLN A 1 180 ? 4.400 13.748 -3.551 1.00 94.25 180 GLN A O 1
ATOM 1401 N N . VAL A 1 181 ? 3.400 14.349 -5.480 1.00 92.06 181 VAL A N 1
ATOM 1402 C CA . VAL A 1 181 ? 4.158 13.459 -6.373 1.00 92.06 181 VAL A CA 1
ATOM 1403 C C . VAL A 1 181 ? 4.656 14.280 -7.558 1.00 92.06 181 VAL A C 1
ATOM 1405 O O . VAL A 1 181 ? 3.879 14.644 -8.435 1.00 92.06 181 VAL A O 1
ATOM 1408 N N . GLY A 1 182 ? 5.955 14.594 -7.577 1.00 88.56 182 GLY A N 1
ATOM 1409 C CA . GLY A 1 182 ? 6.495 15.564 -8.536 1.00 88.56 182 GLY A CA 1
ATOM 1410 C C . GLY A 1 182 ? 5.795 16.914 -8.366 1.00 88.56 182 GLY A C 1
ATOM 1411 O O . GLY A 1 182 ? 5.702 17.415 -7.249 1.00 88.56 182 GLY A O 1
ATOM 1412 N N . ASP A 1 183 ? 5.223 17.448 -9.441 1.00 88.81 183 ASP A N 1
ATOM 1413 C CA . ASP A 1 183 ? 4.439 18.691 -9.417 1.00 88.81 183 ASP A CA 1
ATOM 1414 C C . ASP A 1 183 ? 2.925 18.460 -9.242 1.00 88.81 183 ASP A C 1
ATOM 1416 O O . ASP A 1 183 ? 2.164 19.418 -9.110 1.00 88.81 183 ASP A O 1
ATOM 1420 N N . GLN A 1 184 ? 2.478 17.202 -9.147 1.00 93.44 184 GLN A N 1
ATOM 1421 C CA . GLN A 1 184 ? 1.073 16.865 -8.936 1.00 93.44 184 GLN A CA 1
ATOM 1422 C C . GLN A 1 184 ? 0.720 16.818 -7.432 1.00 93.44 184 GLN A C 1
ATOM 1424 O O . GLN A 1 184 ? 1.224 15.941 -6.714 1.00 93.44 184 GLN A O 1
ATOM 1429 N N . PRO A 1 185 ? -0.169 17.704 -6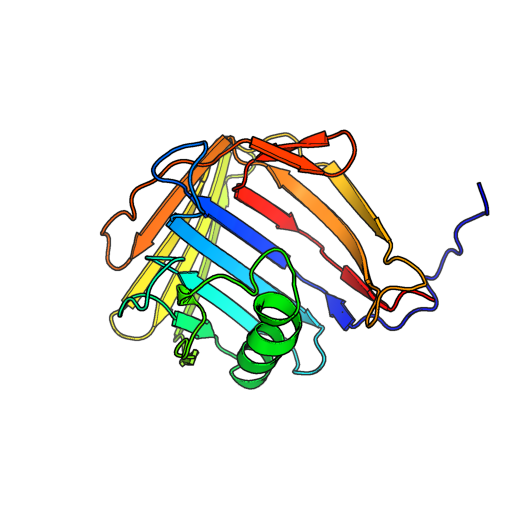.938 1.00 95.44 185 PRO A N 1
ATOM 1430 C CA . PRO A 1 185 ? -0.715 17.585 -5.593 1.00 95.44 185 PRO A CA 1
ATOM 1431 C C . PRO A 1 185 ? -1.634 16.363 -5.508 1.00 95.44 185 PRO A C 1
ATOM 1433 O O . PRO A 1 185 ? -2.454 16.111 -6.396 1.00 95.44 185 PRO A O 1
ATOM 1436 N N . ILE A 1 186 ? -1.490 15.616 -4.419 1.00 96.94 186 ILE A N 1
ATOM 1437 C CA . ILE A 1 186 ? -2.312 14.456 -4.066 1.00 96.94 186 ILE A CA 1
ATOM 1438 C C . ILE A 1 186 ? -2.626 14.498 -2.562 1.00 96.94 186 ILE A C 1
ATOM 1440 O O . ILE A 1 186 ? -2.303 15.461 -1.865 1.00 96.94 186 ILE A O 1
ATOM 1444 N N . THR A 1 187 ? -3.222 13.443 -2.024 1.00 97.50 187 THR A N 1
ATOM 1445 C CA . THR A 1 187 ? -3.369 13.244 -0.579 1.00 97.50 187 THR A CA 1
ATOM 1446 C C . THR A 1 187 ? -2.607 12.004 -0.117 1.00 97.50 187 THR A C 1
ATOM 1448 O O . THR A 1 187 ? -2.000 11.264 -0.893 1.00 97.50 187 THR A O 1
ATOM 1451 N N . SER A 1 188 ? -2.632 11.763 1.186 1.00 97.25 188 SER A N 1
ATOM 1452 C CA . SER A 1 188 ? -2.146 10.549 1.828 1.00 97.25 188 SER A CA 1
ATOM 1453 C C . SER A 1 188 ? -2.978 9.298 1.520 1.00 97.25 188 SER A C 1
ATOM 1455 O O . SER A 1 188 ? -2.600 8.216 1.975 1.00 97.25 188 SER A O 1
ATOM 1457 N N . ALA A 1 189 ? -4.074 9.434 0.766 1.00 98.25 189 ALA A N 1
ATOM 1458 C CA . ALA A 1 189 ? -4.917 8.342 0.311 1.00 98.25 189 ALA A CA 1
ATOM 1459 C C . ALA A 1 189 ? -5.056 8.363 -1.217 1.00 98.25 189 ALA A C 1
ATOM 1461 O O . ALA A 1 189 ? -5.596 9.300 -1.804 1.00 98.25 189 ALA A O 1
ATOM 1462 N N . PHE A 1 190 ? -4.583 7.313 -1.876 1.00 98.31 190 PHE A N 1
ATOM 1463 C CA . PHE A 1 190 ? -4.645 7.191 -3.325 1.00 98.31 190 PHE A CA 1
ATOM 1464 C C . PHE A 1 190 ? -4.699 5.726 -3.753 1.00 98.31 190 PHE A C 1
ATOM 1466 O O . PHE A 1 190 ? -4.151 4.839 -3.096 1.00 98.31 190 PHE A O 1
ATOM 1473 N N . LEU A 1 191 ? -5.351 5.495 -4.884 1.00 98.62 191 LEU A N 1
ATOM 1474 C CA . LEU A 1 191 ? -5.342 4.223 -5.592 1.00 98.62 191 LEU A CA 1
ATOM 1475 C C . LEU A 1 191 ? -4.139 4.223 -6.535 1.00 98.62 191 LEU A C 1
ATOM 1477 O O . LEU A 1 191 ? -3.877 5.234 -7.191 1.00 98.62 191 LEU A O 1
ATOM 1481 N N . ALA A 1 192 ? -3.417 3.107 -6.595 1.00 98.12 192 ALA A N 1
ATOM 1482 C CA . ALA A 1 192 ? -2.329 2.896 -7.543 1.00 98.12 192 ALA A CA 1
ATOM 1483 C C . ALA A 1 192 ? -2.658 1.669 -8.392 1.00 98.12 192 ALA A C 1
ATOM 1485 O O . ALA A 1 192 ? -2.628 0.534 -7.903 1.00 98.12 192 ALA A O 1
ATOM 1486 N N . PHE A 1 193 ? -3.023 1.923 -9.645 1.00 98.00 193 PHE A N 1
ATOM 1487 C CA . PHE A 1 193 ? -3.421 0.920 -10.621 1.00 98.00 193 PHE A CA 1
ATOM 1488 C C . PHE A 1 193 ? -2.304 0.641 -11.620 1.00 98.00 193 PHE A C 1
ATOM 1490 O O . PHE A 1 193 ? -1.509 1.527 -11.935 1.00 98.00 193 PHE A O 1
ATOM 1497 N N . ALA A 1 194 ? -2.308 -0.575 -12.178 1.00 97.44 194 ALA A N 1
ATOM 1498 C CA . ALA A 1 194 ? -1.375 -1.000 -13.225 1.00 97.44 194 ALA A CA 1
ATOM 1499 C C . ALA A 1 194 ? 0.091 -0.684 -12.876 1.00 97.44 194 ALA A C 1
ATOM 1501 O O . ALA A 1 194 ? 0.874 -0.250 -13.719 1.00 97.44 194 ALA A O 1
ATOM 1502 N N . GLU A 1 195 ? 0.442 -0.876 -11.608 1.00 97.81 195 GLU A N 1
ATOM 1503 C CA . GLU A 1 195 ? 1.734 -0.502 -11.080 1.00 97.81 195 GLU A CA 1
ATOM 1504 C C . GLU A 1 195 ? 2.777 -1.573 -11.413 1.00 97.81 195 GLU A C 1
ATOM 1506 O O . GLU A 1 195 ? 2.565 -2.764 -11.167 1.00 97.81 195 GLU A O 1
ATOM 1511 N N . SER A 1 196 ? 3.912 -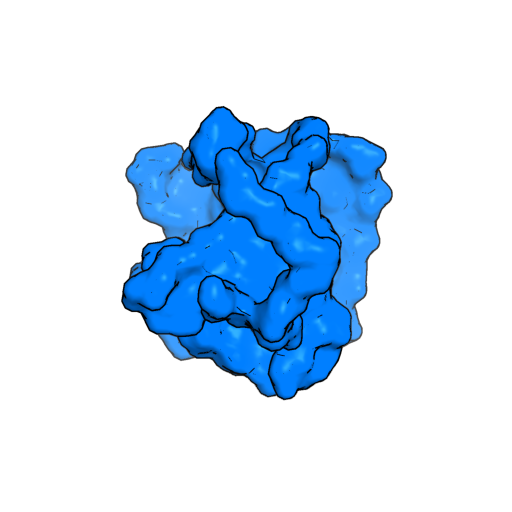1.150 -11.967 1.00 97.56 196 SER A N 1
ATOM 1512 C CA . SER A 1 196 ? 5.057 -2.012 -12.264 1.00 97.56 196 SER A CA 1
ATOM 1513 C C . SER A 1 196 ? 6.334 -1.426 -11.688 1.00 97.56 196 SER A C 1
ATOM 1515 O O . SER A 1 196 ? 6.550 -0.216 -11.761 1.00 97.56 196 SER A O 1
ATOM 1517 N N . TRP A 1 197 ? 7.141 -2.281 -11.062 1.00 97.00 197 TRP A N 1
ATOM 1518 C CA . TRP A 1 197 ? 8.405 -1.886 -10.450 1.00 97.00 197 TRP A CA 1
ATOM 1519 C C . TRP A 1 197 ? 9.508 -2.677 -11.127 1.00 97.00 197 TRP A C 1
ATOM 1521 O O . TRP A 1 197 ? 9.512 -3.911 -11.093 1.00 97.00 197 TRP A O 1
ATOM 1531 N N . ILE A 1 198 ? 10.428 -1.961 -11.751 1.00 96.06 198 ILE A N 1
ATOM 1532 C CA . ILE A 1 198 ? 11.476 -2.503 -12.604 1.00 96.06 198 ILE A CA 1
ATOM 1533 C C . ILE A 1 198 ? 12.816 -2.078 -12.016 1.00 96.06 198 ILE A C 1
ATOM 1535 O O . ILE A 1 198 ? 12.961 -0.924 -11.635 1.00 96.06 198 ILE A O 1
ATOM 1539 N N . GLU A 1 199 ? 13.775 -2.990 -11.882 1.00 94.00 199 GLU A N 1
ATOM 1540 C CA . GLU A 1 199 ? 15.116 -2.628 -11.402 1.00 94.00 199 GLU A CA 1
ATOM 1541 C C . GLU A 1 199 ? 15.701 -1.519 -12.288 1.00 94.00 199 GLU A C 1
ATOM 1543 O O . GLU A 1 199 ? 15.745 -1.671 -13.509 1.00 94.00 199 GLU A O 1
ATOM 1548 N N . SER A 1 200 ? 16.124 -0.404 -11.689 1.00 91.31 200 SER A N 1
ATOM 1549 C CA . SER A 1 200 ? 16.778 0.674 -12.435 1.00 91.31 200 SER A CA 1
ATOM 1550 C C . SER A 1 200 ? 18.153 0.201 -12.923 1.00 91.31 200 SER A C 1
ATOM 1552 O O . SER A 1 200 ? 18.887 -0.450 -12.174 1.00 91.31 200 SER A O 1
ATOM 1554 N N . VAL A 1 201 ? 18.497 0.533 -14.171 1.00 84.25 201 VAL A N 1
ATOM 1555 C CA . VAL A 1 201 ? 19.755 0.153 -14.848 1.00 84.25 201 VAL A CA 1
ATOM 1556 C C . VAL A 1 201 ? 20.612 1.347 -15.246 1.00 84.25 201 VAL A C 1
ATOM 1558 O O . VAL A 1 201 ? 20.048 2.441 -15.475 1.00 84.25 201 VAL A O 1
#

Mean predicted aligned error: 3.39 Å

Sequence (201 aa):
MAERPINNPGRVLIAGENHVLRLRSDPEGPDAALVNHFRLRLSPHGPGHAVFVLADSNAADPRNACYTDNPALATWLLDWYLRGSPLYRDLDGLVDLPIVTAGGFTFVDELPRCWTETVRAGDVTIRAVWNDLATPFHVERFGQPDQKNAMDVFSVLQSASHASLSIDGQQIPGVVFPRQVGDQPITSAFLAFAESWIESV